Protein AF-A0A7V8JHD6-F1 (afdb_monomer_lite)

Structure (mmCIF, N/CA/C/O backbone):
data_AF-A0A7V8JHD6-F1
#
_entry.id   AF-A0A7V8JHD6-F1
#
loop_
_atom_site.group_PDB
_atom_site.id
_atom_site.type_symbol
_atom_site.label_atom_id
_atom_site.la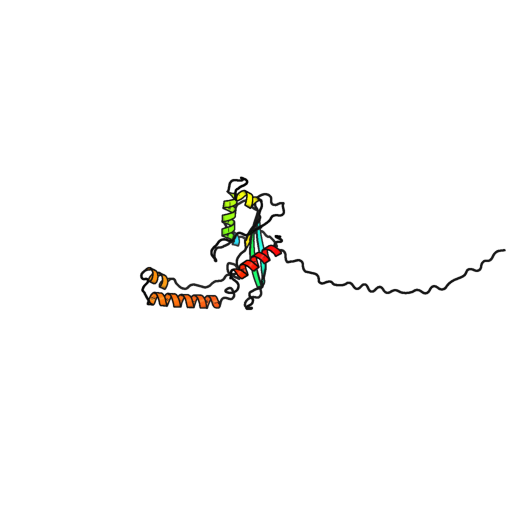bel_alt_id
_atom_site.label_comp_id
_atom_site.label_asym_id
_atom_site.label_entity_id
_atom_site.label_seq_id
_atom_site.pdbx_PDB_ins_code
_atom_site.Cartn_x
_atom_site.Cartn_y
_atom_site.Cartn_z
_atom_site.occupancy
_atom_site.B_iso_or_equiv
_atom_site.auth_seq_id
_atom_site.auth_comp_id
_atom_site.auth_asym_id
_atom_site.auth_atom_id
_atom_site.pdbx_PDB_model_num
ATOM 1 N N . MET A 1 1 ? -22.762 -73.250 76.254 1.00 47.31 1 MET A N 1
ATOM 2 C CA . MET A 1 1 ? -21.337 -72.949 75.990 1.00 47.31 1 MET A CA 1
ATOM 3 C C . MET A 1 1 ? -21.137 -72.867 74.485 1.00 47.31 1 MET A C 1
ATOM 5 O O . MET A 1 1 ? -21.184 -73.885 73.812 1.00 47.31 1 MET A O 1
ATOM 9 N N . ALA A 1 2 ? -21.029 -71.648 73.959 1.00 47.97 2 ALA A N 1
ATOM 10 C CA . ALA A 1 2 ? -20.829 -71.359 72.542 1.00 47.97 2 ALA A CA 1
ATOM 11 C C . ALA A 1 2 ? -19.333 -71.341 72.207 1.00 47.97 2 ALA A C 1
ATOM 13 O O . ALA A 1 2 ? -18.569 -70.798 72.998 1.00 47.97 2 ALA A O 1
ATOM 14 N N . LYS A 1 3 ? -18.928 -71.867 71.042 1.00 48.56 3 LYS A N 1
ATOM 15 C CA . LYS A 1 3 ? -17.693 -71.476 70.333 1.00 48.56 3 LYS A CA 1
ATOM 16 C C . LYS A 1 3 ? -17.865 -71.721 68.826 1.00 48.56 3 LYS A C 1
ATOM 18 O O . LYS A 1 3 ? -17.660 -72.825 68.334 1.00 48.56 3 LYS A O 1
ATOM 23 N N . GLN A 1 4 ? -18.264 -70.662 68.117 1.00 47.62 4 GLN A N 1
ATOM 24 C CA . GLN A 1 4 ? -18.168 -70.525 66.660 1.00 47.62 4 GLN A CA 1
ATOM 25 C C . GLN A 1 4 ? -16.694 -70.602 66.227 1.00 47.62 4 GLN A C 1
ATOM 27 O O . GLN A 1 4 ? -15.847 -69.928 66.814 1.00 47.62 4 GLN A O 1
ATOM 32 N N . ARG A 1 5 ? -16.384 -71.374 65.177 1.00 58.19 5 ARG A N 1
ATOM 33 C CA . ARG A 1 5 ? -15.135 -71.230 64.412 1.00 58.19 5 ARG A CA 1
ATOM 3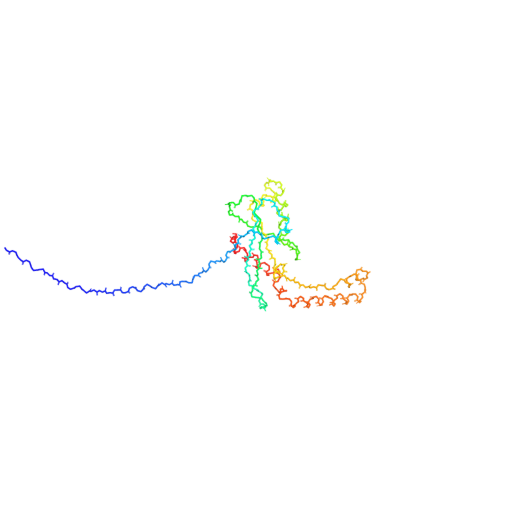4 C C . ARG A 1 5 ? -15.435 -70.472 63.126 1.00 58.19 5 ARG A C 1
ATOM 36 O O . ARG A 1 5 ? -16.262 -70.892 62.327 1.00 58.19 5 ARG A O 1
ATOM 43 N N . VAL A 1 6 ? -14.759 -69.338 62.992 1.00 58.25 6 VAL A N 1
ATOM 44 C CA . VAL A 1 6 ? -14.851 -68.385 61.888 1.00 58.25 6 VAL A CA 1
ATOM 45 C C . VAL A 1 6 ? -13.978 -68.850 60.721 1.00 58.25 6 VAL A C 1
ATOM 47 O O . VAL A 1 6 ? -12.821 -69.230 60.901 1.00 58.25 6 VAL A O 1
ATOM 50 N N . SER A 1 7 ? -14.567 -68.802 59.532 1.00 48.44 7 SER A N 1
ATOM 51 C CA . SER A 1 7 ? -13.980 -68.989 58.205 1.00 48.44 7 SER A CA 1
ATOM 52 C C . SER A 1 7 ? -13.021 -67.858 57.815 1.00 48.44 7 SER A C 1
ATOM 54 O O . SER A 1 7 ? -13.306 -66.691 58.079 1.00 48.44 7 SER A O 1
ATOM 56 N N . ARG A 1 8 ? -11.947 -68.174 57.081 1.00 52.16 8 ARG A N 1
ATOM 57 C CA . ARG A 1 8 ? -11.186 -67.198 56.282 1.00 52.16 8 ARG A CA 1
ATOM 58 C C . ARG A 1 8 ? -11.144 -67.652 54.819 1.00 52.16 8 ARG A C 1
ATOM 60 O O . ARG A 1 8 ? -10.531 -68.685 54.556 1.00 52.16 8 ARG A O 1
ATOM 67 N N . PRO A 1 9 ? -11.758 -66.921 53.876 1.00 58.41 9 PRO A N 1
ATOM 68 C CA . PRO A 1 9 ? -11.495 -67.100 52.456 1.00 58.41 9 PRO A CA 1
ATOM 69 C C . PRO A 1 9 ? -10.242 -66.318 52.029 1.00 58.41 9 PRO A C 1
ATOM 71 O O . PRO A 1 9 ? -10.014 -65.185 52.453 1.00 58.41 9 PRO A O 1
ATOM 74 N N . PHE A 1 10 ? -9.428 -66.962 51.194 1.00 48.62 10 PHE A N 1
ATOM 75 C CA . PHE A 1 10 ? -8.311 -66.373 50.459 1.00 48.62 10 PHE A CA 1
ATOM 76 C C . PHE A 1 10 ? -8.853 -65.452 49.351 1.00 48.62 10 PHE A C 1
ATOM 78 O O . PHE A 1 10 ? -9.563 -65.924 48.466 1.00 48.62 10 PHE A O 1
ATOM 85 N N . SER A 1 11 ? -8.493 -64.165 49.379 1.00 53.28 11 SER A N 1
ATOM 86 C CA . SER A 1 11 ? -8.669 -63.238 48.249 1.00 53.28 11 SER A CA 1
ATOM 87 C C . SER A 1 11 ? -7.366 -63.135 47.451 1.00 53.28 11 SER A C 1
ATOM 89 O O . SER A 1 11 ? -6.342 -62.790 48.045 1.00 53.28 11 SER A O 1
ATOM 91 N N . PRO A 1 12 ? -7.370 -63.367 46.127 1.00 54.19 12 PRO A N 1
ATOM 92 C CA . PRO A 1 12 ? -6.259 -62.990 45.267 1.00 54.19 12 PRO A CA 1
ATOM 93 C C . PRO A 1 12 ? -6.363 -61.506 44.883 1.00 54.19 12 PRO A C 1
ATOM 95 O O . PRO A 1 12 ? -7.399 -61.028 44.423 1.00 54.19 12 PRO A O 1
ATOM 98 N N . LEU A 1 13 ? -5.266 -60.777 45.087 1.00 55.12 13 LEU A N 1
ATOM 99 C CA . LEU A 1 13 ? -5.077 -59.402 44.634 1.00 55.12 13 LEU A CA 1
ATOM 100 C C . LEU A 1 13 ? -4.799 -59.421 43.119 1.00 55.12 13 LEU A C 1
ATOM 102 O O . LEU A 1 13 ? -3.783 -59.963 42.690 1.00 55.12 13 LEU A O 1
ATOM 106 N N . ILE A 1 14 ? -5.688 -58.839 42.311 1.00 55.41 14 ILE A N 1
ATOM 107 C CA . ILE A 1 14 ? -5.451 -58.576 40.884 1.00 55.41 14 ILE A CA 1
ATOM 108 C C . ILE A 1 14 ? -4.917 -57.146 40.763 1.00 55.41 14 ILE A C 1
ATOM 110 O O . ILE A 1 14 ? -5.615 -56.185 41.081 1.00 55.41 14 ILE A O 1
ATOM 114 N N . LEU A 1 15 ? -3.666 -57.015 40.320 1.00 47.81 15 LEU A N 1
ATOM 115 C CA . LEU A 1 15 ? -3.011 -55.742 40.030 1.00 47.81 15 LEU A CA 1
ATOM 116 C C . LEU A 1 15 ? -3.390 -55.317 38.598 1.00 47.81 15 LEU A C 1
ATOM 118 O O . LEU A 1 15 ? -2.903 -55.900 37.632 1.00 47.81 15 LEU A O 1
ATOM 122 N N . VAL A 1 16 ? -4.273 -54.327 38.444 1.00 54.03 16 VAL A N 1
ATOM 123 C CA . VAL A 1 16 ? -4.576 -53.709 37.141 1.00 54.03 16 VAL A CA 1
ATOM 124 C C . VAL A 1 16 ? -3.664 -52.496 36.968 1.00 54.03 16 VAL A C 1
ATOM 126 O O . VAL A 1 16 ? -3.861 -51.466 37.607 1.00 54.03 16 VAL A O 1
ATOM 129 N N . ALA A 1 17 ? -2.643 -52.624 36.121 1.00 49.16 17 ALA A N 1
ATOM 130 C CA . ALA A 1 17 ? -1.807 -51.507 35.696 1.00 49.16 17 ALA A CA 1
ATOM 131 C C . ALA A 1 17 ? -2.551 -50.698 34.619 1.00 49.16 17 ALA A C 1
ATOM 133 O O . ALA A 1 17 ? -2.650 -51.122 33.468 1.00 49.16 17 ALA A O 1
ATOM 134 N N . ALA A 1 18 ? -3.097 -49.542 34.996 1.00 52.88 18 ALA A N 1
ATOM 135 C CA . ALA A 1 18 ? -3.670 -48.584 34.057 1.00 52.88 18 ALA A CA 1
ATOM 136 C C . ALA A 1 18 ? -2.540 -47.782 33.385 1.00 52.88 18 ALA A C 1
ATOM 138 O O . ALA A 1 18 ? -1.963 -46.877 33.987 1.00 52.88 18 ALA A O 1
ATOM 139 N N . LEU A 1 19 ? -2.206 -48.128 32.139 1.00 53.66 19 LEU A N 1
ATOM 140 C CA . LEU A 1 19 ? -1.387 -47.289 31.265 1.00 53.66 19 LEU A CA 1
ATOM 141 C C . LEU A 1 19 ? -2.256 -46.150 30.719 1.00 53.66 19 LEU A C 1
ATOM 143 O O . LEU A 1 19 ? -3.003 -46.326 29.760 1.00 53.66 19 LEU A O 1
ATOM 147 N N . SER A 1 20 ? -2.155 -44.975 31.334 1.00 51.38 20 SER A N 1
ATOM 148 C CA . SER A 1 20 ? -2.721 -43.739 30.795 1.00 51.38 20 SER A CA 1
ATOM 149 C C . SER A 1 20 ? -1.880 -43.273 29.607 1.00 51.38 20 SER A C 1
ATOM 151 O O . SER A 1 20 ? -0.855 -42.612 29.774 1.00 51.38 20 SER A O 1
ATOM 153 N N . SER A 1 21 ? -2.296 -43.625 28.393 1.00 55.44 21 SER A N 1
ATOM 154 C CA . SER A 1 21 ? -1.777 -43.027 27.164 1.00 55.44 21 SER A CA 1
ATOM 155 C C . SER A 1 21 ? -2.253 -41.575 27.086 1.00 55.44 21 SER A C 1
ATOM 157 O O . SER A 1 21 ? -3.382 -41.303 26.682 1.00 55.44 21 SER A O 1
ATOM 159 N N . ILE A 1 22 ? -1.410 -40.627 27.498 1.00 60.81 22 ILE A N 1
ATOM 160 C CA . ILE A 1 22 ? -1.625 -39.207 27.209 1.00 60.81 22 ILE A CA 1
ATOM 161 C C . ILE A 1 22 ? -1.411 -39.045 25.704 1.00 60.81 22 ILE A C 1
ATOM 163 O O . ILE A 1 22 ? -0.281 -38.998 25.227 1.00 60.81 22 ILE A O 1
ATOM 167 N N . GLY A 1 23 ? -2.507 -39.036 24.948 1.00 51.59 23 GLY A N 1
ATOM 168 C CA . GLY A 1 23 ? -2.485 -38.688 23.537 1.00 51.59 23 GLY A CA 1
ATOM 169 C C . GLY A 1 23 ? -2.086 -37.226 23.390 1.00 51.59 23 GLY A C 1
ATOM 170 O O . GLY A 1 23 ? -2.890 -36.331 23.640 1.00 51.59 23 GLY A O 1
ATOM 171 N N . THR A 1 24 ? -0.848 -36.976 22.976 1.00 56.44 24 THR A N 1
ATOM 172 C CA . THR A 1 24 ? -0.433 -35.713 22.367 1.00 56.44 24 THR A CA 1
ATOM 173 C C . THR A 1 24 ? -1.140 -35.594 21.020 1.00 56.44 24 THR A C 1
ATOM 175 O O . THR A 1 24 ? -0.613 -35.969 19.975 1.00 56.44 24 THR A O 1
ATOM 178 N N . GLY A 1 25 ? -2.384 -35.113 21.046 1.00 56.84 25 GLY A N 1
ATOM 179 C CA . GLY A 1 25 ? -3.030 -34.615 19.839 1.00 56.84 25 GLY A CA 1
ATOM 180 C C . GLY A 1 25 ? -2.181 -33.487 19.238 1.00 56.84 25 GLY A C 1
ATOM 181 O O . GLY A 1 25 ? -1.492 -32.786 19.988 1.00 56.84 25 GLY A O 1
ATOM 182 N N . PRO A 1 26 ? -2.191 -33.302 17.909 1.00 50.84 26 PRO A N 1
ATOM 183 C CA . PRO A 1 26 ? -1.535 -32.158 17.301 1.00 50.84 26 PRO A CA 1
ATOM 184 C C . PRO A 1 26 ? -2.108 -30.890 17.935 1.00 50.84 26 PRO A C 1
ATOM 186 O O . PRO A 1 26 ? -3.307 -30.619 17.852 1.00 50.84 26 PRO A O 1
ATOM 189 N N . VAL A 1 27 ? -1.246 -30.138 18.618 1.00 54.00 27 VAL A N 1
ATOM 190 C CA . VAL A 1 27 ? -1.564 -28.786 19.060 1.00 54.00 27 VAL A CA 1
ATOM 191 C C . VAL A 1 27 ? -1.706 -27.978 17.779 1.00 54.00 27 VAL A C 1
ATOM 193 O O . VAL A 1 27 ? -0.712 -27.606 17.160 1.00 54.00 27 VAL A O 1
ATOM 196 N N . PHE A 1 28 ? -2.944 -27.766 17.339 1.00 50.06 28 PHE A N 1
ATOM 197 C CA . PHE A 1 28 ? -3.230 -26.739 16.354 1.00 50.06 28 PHE A CA 1
ATOM 198 C C . PHE A 1 28 ? -2.795 -25.422 16.988 1.00 50.06 28 PHE A C 1
ATOM 200 O O . PHE A 1 28 ? -3.438 -24.931 17.917 1.00 50.06 28 PHE A O 1
ATOM 207 N N . ALA A 1 29 ? -1.648 -24.901 16.547 1.00 54.53 29 ALA A N 1
ATOM 208 C CA . ALA A 1 29 ? -1.246 -23.551 16.887 1.00 54.53 29 ALA A CA 1
ATOM 209 C C . ALA A 1 29 ? -2.412 -22.633 16.511 1.00 54.53 29 ALA A C 1
ATOM 211 O O . ALA A 1 29 ? -2.940 -22.727 15.400 1.00 54.53 29 ALA A O 1
ATOM 212 N N . ALA A 1 30 ? -2.859 -21.804 17.457 1.00 56.16 30 ALA A N 1
ATOM 213 C CA . ALA A 1 30 ? -3.852 -20.787 17.154 1.00 56.16 30 ALA A CA 1
ATOM 214 C C . ALA A 1 30 ? -3.362 -19.977 15.939 1.00 56.16 30 ALA A C 1
ATOM 216 O O . ALA A 1 30 ? -2.152 -19.739 15.838 1.00 56.16 30 ALA A O 1
ATOM 217 N N . PRO A 1 31 ? -4.255 -19.582 15.011 1.00 56.78 31 PRO A N 1
ATOM 218 C CA . PRO A 1 31 ? -3.858 -18.726 13.903 1.00 56.78 31 PRO A CA 1
ATOM 219 C C . PRO A 1 31 ? -3.139 -17.508 14.479 1.00 56.78 31 PRO A C 1
ATOM 221 O O . PRO A 1 31 ? -3.606 -16.920 15.458 1.00 56.78 31 PRO A O 1
ATOM 224 N N . ALA A 1 32 ? -1.971 -17.188 13.920 1.00 67.69 32 ALA A N 1
ATOM 225 C CA . ALA A 1 32 ? -1.186 -16.051 14.370 1.00 67.69 32 ALA A CA 1
ATOM 226 C C . ALA A 1 32 ? -2.077 -14.804 14.323 1.00 67.69 32 ALA A C 1
ATOM 228 O O . ALA A 1 32 ? -2.569 -14.439 13.261 1.00 67.69 32 ALA A O 1
ATOM 229 N N . SER A 1 33 ? -2.341 -14.198 15.477 1.00 81.94 33 SER A N 1
ATOM 230 C CA . SER A 1 33 ? -3.115 -12.965 15.563 1.00 81.94 33 SER A CA 1
ATOM 231 C C . SER A 1 33 ? -2.196 -11.770 15.360 1.00 81.94 33 SER A C 1
ATOM 233 O O . SER A 1 33 ? -1.084 -11.766 15.895 1.00 81.94 33 SER A O 1
ATOM 235 N N . VAL A 1 34 ? -2.652 -10.726 14.668 1.00 89.06 34 VAL A N 1
ATOM 236 C CA . VAL A 1 34 ? -1.868 -9.485 14.612 1.00 89.06 34 VAL A CA 1
ATOM 237 C C . VAL A 1 34 ? -1.839 -8.775 15.961 1.00 89.06 34 VAL A C 1
ATOM 239 O O . VAL A 1 34 ? -2.856 -8.636 16.644 1.00 89.06 34 VAL A O 1
ATOM 242 N N . THR A 1 35 ? -0.662 -8.271 16.323 1.00 92.12 35 THR A N 1
ATOM 243 C CA . THR A 1 35 ? -0.485 -7.440 17.514 1.00 92.12 35 THR A CA 1
ATOM 244 C C . THR A 1 35 ? -0.588 -5.973 17.124 1.00 92.12 35 THR A C 1
ATOM 246 O O . THR A 1 35 ? 0.306 -5.424 16.482 1.00 92.12 35 THR A O 1
ATOM 249 N N . TRP A 1 36 ? -1.678 -5.329 17.538 1.00 91.75 36 TRP A N 1
ATOM 250 C CA . TRP A 1 36 ? -1.874 -3.894 17.363 1.00 91.75 36 TRP A CA 1
ATOM 251 C C . TRP A 1 36 ? -1.033 -3.105 18.367 1.00 91.75 36 TRP A C 1
ATOM 253 O O . TRP A 1 36 ? -1.158 -3.282 19.579 1.00 91.75 36 TRP A O 1
ATOM 263 N N . ARG A 1 37 ? -0.212 -2.189 17.865 1.00 92.19 37 ARG A N 1
ATOM 264 C CA . ARG A 1 37 ? 0.663 -1.304 18.643 1.00 92.19 37 ARG A CA 1
ATOM 265 C C . ARG A 1 37 ? 0.443 0.155 18.238 1.00 92.19 37 ARG A C 1
ATOM 267 O O . ARG A 1 37 ? -0.141 0.400 17.183 1.00 92.19 37 ARG A O 1
ATOM 274 N N . PRO A 1 38 ? 0.839 1.139 19.063 1.00 90.50 38 PRO A N 1
ATOM 275 C CA . PRO A 1 38 ? 0.973 2.511 18.578 1.00 90.50 38 PRO A CA 1
ATOM 276 C C . PRO A 1 38 ? 1.817 2.532 17.297 1.00 90.50 38 PRO A C 1
ATOM 278 O O . PRO A 1 38 ? 2.759 1.747 17.170 1.00 90.50 38 PRO A O 1
ATOM 281 N N . CYS A 1 39 ? 1.444 3.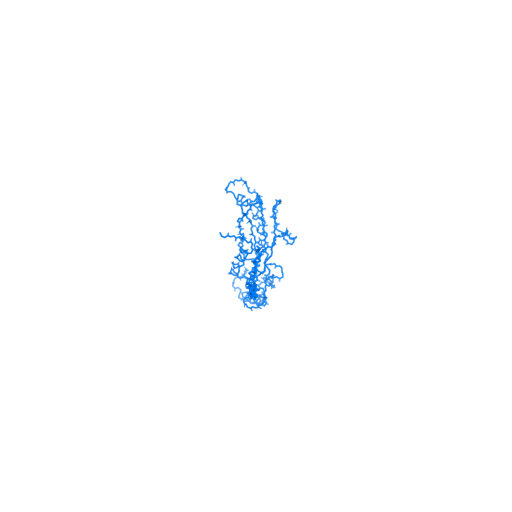376 16.340 1.00 87.31 39 CYS A N 1
ATOM 282 C CA . CYS A 1 39 ? 2.245 3.570 15.136 1.00 87.31 39 CYS A CA 1
ATOM 283 C C . CYS A 1 39 ? 3.539 4.318 15.476 1.00 87.31 39 CYS A C 1
ATOM 285 O O . CYS A 1 39 ? 3.524 5.226 16.307 1.00 87.31 39 CYS A O 1
ATOM 287 N N . ASP A 1 40 ? 4.640 3.940 14.828 1.00 81.31 40 ASP A N 1
ATOM 288 C CA . ASP A 1 40 ? 5.922 4.632 14.975 1.00 81.31 40 ASP A CA 1
ATOM 289 C C . ASP A 1 40 ? 5.912 5.959 14.190 1.00 81.31 40 ASP A C 1
ATOM 291 O O . ASP A 1 40 ? 5.118 6.144 13.264 1.00 81.31 40 ASP A O 1
ATOM 295 N N . GLU A 1 41 ? 6.829 6.876 14.513 1.00 67.75 41 GLU A N 1
ATOM 296 C CA . GLU A 1 41 ? 6.922 8.195 13.858 1.00 67.75 41 GLU A CA 1
ATOM 297 C C . GLU A 1 41 ? 7.172 8.116 12.342 1.00 67.75 41 GLU A C 1
ATOM 299 O O . GLU A 1 41 ? 6.830 9.039 11.613 1.00 67.75 41 GLU A O 1
ATOM 304 N N . SER A 1 42 ? 7.684 6.995 11.824 1.00 62.59 42 SER A N 1
ATOM 305 C CA . SER A 1 42 ? 7.861 6.759 10.379 1.00 62.59 42 SER A CA 1
ATOM 306 C C . SER A 1 42 ? 6.547 6.696 9.586 1.00 62.59 42 SER A C 1
ATOM 308 O O . SER A 1 42 ? 6.553 6.629 8.355 1.00 62.59 42 SER A O 1
ATOM 310 N N . ILE A 1 43 ? 5.417 6.695 10.290 1.00 61.41 43 ILE A N 1
ATOM 311 C CA . ILE A 1 43 ? 4.060 6.717 9.747 1.00 61.41 43 ILE A CA 1
ATOM 312 C C . ILE A 1 43 ? 3.399 8.104 9.941 1.00 61.41 43 ILE A C 1
ATOM 314 O O . ILE A 1 43 ? 2.310 8.355 9.424 1.00 61.41 43 ILE A O 1
ATOM 318 N N . ALA A 1 44 ? 4.080 9.038 10.616 1.00 51.22 44 ALA A N 1
ATOM 319 C CA . ALA A 1 44 ? 3.576 10.368 10.971 1.00 51.22 44 ALA A CA 1
ATOM 320 C C . ALA A 1 44 ? 3.398 11.339 9.786 1.00 51.22 44 ALA A C 1
ATOM 322 O O . ALA A 1 44 ? 2.805 12.398 9.970 1.00 51.22 44 ALA A O 1
ATOM 323 N N . ASP A 1 45 ? 3.842 10.980 8.576 1.00 55.66 45 ASP A N 1
ATOM 324 C CA . ASP A 1 45 ? 3.599 11.773 7.358 1.00 55.66 45 ASP A CA 1
ATOM 325 C C . ASP A 1 45 ? 2.138 11.703 6.875 1.00 55.66 45 ASP A C 1
ATOM 327 O O . ASP A 1 45 ? 1.711 12.484 6.021 1.00 55.66 45 ASP A O 1
ATOM 331 N N . ALA A 1 46 ? 1.339 10.775 7.410 1.00 60.31 46 ALA A N 1
ATOM 332 C CA . ALA A 1 46 ? -0.094 10.765 7.169 1.00 60.31 46 ALA A CA 1
ATOM 333 C C . ALA A 1 46 ? -0.750 11.944 7.908 1.00 60.31 46 ALA A C 1
ATOM 335 O O . ALA A 1 46 ? -0.498 12.168 9.089 1.00 60.31 46 ALA A O 1
ATOM 336 N N . ALA A 1 47 ? -1.633 12.689 7.237 1.00 63.69 47 ALA A N 1
ATOM 337 C CA . ALA A 1 47 ? -2.493 13.674 7.891 1.00 63.69 47 ALA A CA 1
ATOM 338 C C . ALA A 1 47 ? -3.489 12.939 8.804 1.00 63.69 47 ALA A C 1
ATOM 340 O O . ALA A 1 47 ? -4.602 12.604 8.395 1.00 63.69 47 ALA A O 1
ATOM 341 N N . LEU A 1 48 ? -3.041 12.596 10.010 1.00 72.75 48 LEU A N 1
ATOM 342 C CA . LEU A 1 48 ? -3.799 11.794 10.953 1.00 72.75 48 LEU A CA 1
ATOM 343 C C . LEU A 1 48 ? -4.803 12.681 11.702 1.00 72.75 48 LEU A C 1
ATOM 345 O O . LEU A 1 48 ? -4.436 13.752 12.192 1.00 72.75 48 LEU A O 1
ATOM 349 N N . PRO A 1 49 ? -6.066 12.249 11.822 1.00 70.56 49 PRO A N 1
ATOM 350 C CA . PRO A 1 49 ? -7.057 13.001 12.569 1.00 70.56 49 PRO A CA 1
ATOM 351 C C . PRO A 1 49 ? -6.732 12.945 14.069 1.00 70.56 49 PRO A C 1
ATOM 353 O O . PRO A 1 49 ? -6.549 11.861 14.630 1.00 70.56 49 PRO A O 1
ATOM 356 N N . ALA A 1 50 ? -6.686 14.110 14.720 1.00 66.31 50 ALA A N 1
ATOM 357 C CA . ALA A 1 50 ? -6.457 14.218 16.161 1.00 66.31 50 ALA A CA 1
ATOM 358 C C . ALA A 1 50 ? -7.513 13.432 16.965 1.00 66.31 50 ALA A C 1
ATOM 360 O O . ALA A 1 50 ? -8.651 13.284 16.517 1.00 66.31 50 ALA A O 1
ATOM 361 N N . ASP A 1 51 ? -7.128 12.937 18.144 1.00 70.69 51 ASP A N 1
ATOM 362 C CA . ASP A 1 51 ? -8.018 12.295 19.126 1.00 70.69 51 ASP A CA 1
ATOM 363 C C . ASP A 1 51 ? -8.679 10.964 18.694 1.00 70.69 51 ASP A C 1
ATOM 365 O O . ASP A 1 51 ? -9.740 10.599 19.202 1.00 70.69 51 ASP A O 1
ATOM 369 N N . ASN A 1 52 ? -8.051 10.197 17.791 1.00 80.00 52 ASN A N 1
ATOM 370 C CA . ASN A 1 52 ? -8.516 8.859 17.382 1.00 80.00 52 ASN A CA 1
ATOM 371 C C . ASN A 1 52 ? -7.551 7.744 17.820 1.00 80.00 52 ASN A C 1
ATOM 373 O O . ASN A 1 52 ? -6.347 7.968 17.951 1.00 80.00 52 ASN A O 1
ATOM 377 N N . ASP A 1 53 ? -8.063 6.519 18.009 1.00 87.50 53 ASP A N 1
ATOM 378 C CA . ASP A 1 53 ? -7.219 5.345 18.285 1.00 87.50 53 ASP A CA 1
ATOM 379 C C . ASP A 1 53 ? -6.594 4.854 16.978 1.00 87.50 53 ASP A C 1
ATOM 381 O O . ASP A 1 53 ? -7.218 4.147 16.179 1.00 87.50 53 ASP A O 1
ATOM 385 N N . ILE A 1 54 ? -5.348 5.272 16.761 1.00 89.81 54 ILE A N 1
ATOM 386 C CA . ILE A 1 54 ? -4.551 4.915 15.592 1.00 89.81 54 ILE A CA 1
ATOM 387 C C . ILE A 1 54 ? -3.554 3.842 16.004 1.00 89.81 54 ILE A C 1
ATOM 389 O O . ILE A 1 54 ? -2.729 4.034 16.902 1.00 89.81 54 ILE A O 1
ATOM 393 N N . ARG A 1 55 ? -3.642 2.685 15.350 1.00 92.19 55 ARG A N 1
ATOM 394 C CA . ARG A 1 55 ? -2.802 1.524 15.642 1.00 92.19 55 ARG A CA 1
ATOM 395 C C . ARG A 1 55 ? -2.205 0.964 14.375 1.00 92.19 55 ARG A C 1
ATOM 397 O O . ARG A 1 55 ? -2.846 0.944 13.332 1.00 92.19 55 ARG A O 1
ATOM 404 N N . CYS A 1 56 ? -1.002 0.442 14.507 1.00 92.50 56 CYS A N 1
ATOM 405 C CA . CYS A 1 56 ? -0.306 -0.255 13.451 1.00 92.50 56 CYS A CA 1
ATOM 406 C C . CYS A 1 56 ? -0.072 -1.703 13.860 1.00 92.50 56 CYS A C 1
ATOM 408 O O . CYS A 1 56 ? -0.008 -2.033 15.046 1.00 92.50 56 CYS A O 1
ATOM 410 N N . ALA A 1 57 ? 0.029 -2.574 12.874 1.00 92.62 57 ALA A N 1
ATOM 411 C CA . ALA A 1 57 ? 0.354 -3.974 13.053 1.00 92.62 57 ALA A CA 1
ATOM 412 C C . ALA A 1 57 ? 1.186 -4.452 11.869 1.00 92.62 57 ALA A C 1
ATOM 414 O O . ALA A 1 57 ? 1.163 -3.837 10.805 1.00 92.62 57 ALA A O 1
ATOM 415 N N . SER A 1 58 ? 1.878 -5.567 12.058 1.00 92.06 58 SER A N 1
ATOM 416 C CA . SER A 1 58 ? 2.638 -6.222 11.000 1.00 92.06 58 SER A CA 1
ATOM 417 C C . SER A 1 58 ? 2.346 -7.719 11.036 1.00 92.06 58 SER A C 1
ATOM 419 O O . SER A 1 58 ? 2.099 -8.279 12.111 1.00 92.06 58 SER A O 1
ATOM 421 N N . PHE A 1 59 ? 2.354 -8.368 9.877 1.00 91.81 59 PHE A N 1
ATOM 422 C CA . PHE A 1 59 ? 2.206 -9.816 9.751 1.00 91.81 59 PHE A CA 1
ATOM 423 C C . PHE A 1 59 ? 3.115 -10.361 8.657 1.00 91.81 59 PHE A C 1
ATOM 425 O O . PHE A 1 59 ? 3.389 -9.694 7.663 1.00 91.81 59 PHE A O 1
ATOM 432 N N . GLU A 1 60 ? 3.582 -11.589 8.852 1.00 91.12 60 GLU A N 1
ATOM 433 C CA . GLU A 1 60 ? 4.433 -12.266 7.882 1.00 91.12 60 GLU A CA 1
ATOM 434 C C . GLU A 1 60 ? 3.596 -12.931 6.797 1.00 91.12 60 GLU A C 1
ATOM 436 O O . GLU A 1 60 ? 2.571 -13.573 7.060 1.00 91.12 60 GLU A O 1
ATOM 441 N N . ARG A 1 61 ? 4.087 -12.842 5.567 1.00 90.06 61 ARG A N 1
ATOM 442 C CA . ARG A 1 61 ? 3.578 -13.604 4.438 1.00 90.06 61 ARG A CA 1
ATOM 443 C C . ARG A 1 61 ? 4.688 -14.418 3.804 1.00 90.06 61 ARG A C 1
ATOM 445 O O . ARG A 1 61 ? 5.825 -13.952 3.760 1.00 90.06 61 ARG A O 1
ATOM 452 N N . PRO A 1 62 ? 4.379 -15.617 3.280 1.00 87.25 62 PRO A N 1
ATOM 453 C CA . PRO A 1 62 ? 5.322 -16.322 2.432 1.00 87.25 62 PRO A CA 1
ATOM 454 C C . PRO A 1 62 ? 5.793 -15.403 1.304 1.00 87.25 62 PRO A C 1
ATOM 456 O O . PRO A 1 62 ? 5.013 -14.601 0.763 1.00 87.25 62 PRO A O 1
ATOM 459 N N . GLY A 1 63 ? 7.076 -15.512 0.974 1.00 77.31 63 GLY A N 1
ATOM 460 C CA . GLY A 1 63 ? 7.607 -14.889 -0.228 1.00 77.31 63 GLY A CA 1
ATOM 461 C C . GLY A 1 63 ? 6.999 -15.505 -1.489 1.00 77.31 63 GLY A C 1
ATOM 462 O O . GLY A 1 63 ? 6.007 -16.234 -1.452 1.00 77.31 63 GLY A O 1
ATOM 463 N N . THR A 1 64 ? 7.568 -15.163 -2.630 1.00 70.12 64 THR A N 1
ATOM 464 C CA . THR A 1 64 ? 7.092 -15.606 -3.938 1.00 70.12 64 THR A CA 1
ATOM 465 C C . THR A 1 64 ? 7.482 -17.045 -4.244 1.00 70.12 64 THR A C 1
ATOM 467 O O . THR A 1 64 ? 8.501 -17.550 -3.773 1.00 70.12 64 THR A O 1
ATOM 470 N N . GLU A 1 65 ? 6.675 -17.710 -5.073 1.00 60.22 65 GLU A N 1
ATOM 471 C CA . GLU A 1 65 ? 6.885 -19.110 -5.478 1.00 60.22 65 GLU A CA 1
ATOM 472 C C . GLU A 1 65 ? 8.206 -19.340 -6.235 1.00 60.22 65 GLU A C 1
ATOM 474 O O . GLU A 1 65 ? 8.699 -20.463 -6.296 1.00 60.22 65 GLU A O 1
ATOM 479 N N . ASP A 1 66 ? 8.813 -18.282 -6.773 1.00 63.09 66 ASP A N 1
ATOM 480 C CA . ASP A 1 66 ? 10.097 -18.324 -7.478 1.00 63.09 66 ASP A CA 1
ATOM 481 C C . ASP A 1 66 ? 11.323 -18.479 -6.552 1.00 63.09 66 ASP A C 1
ATOM 483 O O . ASP A 1 66 ? 12.452 -18.549 -7.040 1.00 63.09 66 ASP A O 1
ATOM 487 N N . GLY A 1 67 ? 11.123 -18.530 -5.229 1.00 55.56 67 GLY A N 1
ATOM 488 C CA . GLY A 1 67 ? 12.167 -18.833 -4.250 1.00 55.56 67 GLY A CA 1
ATOM 489 C C . GLY A 1 67 ? 13.163 -17.702 -3.981 1.00 55.56 67 GLY A C 1
ATOM 490 O O . GLY A 1 67 ? 14.128 -17.918 -3.248 1.00 55.56 67 GLY A O 1
ATOM 491 N N . HIS A 1 68 ? 12.944 -16.496 -4.517 1.00 62.19 68 HIS A N 1
ATOM 492 C CA . HIS A 1 68 ? 13.848 -15.357 -4.292 1.00 62.19 68 HIS A CA 1
ATOM 493 C C . HIS A 1 68 ? 13.731 -14.771 -2.879 1.00 62.19 68 HIS A C 1
ATOM 495 O O . HIS A 1 68 ? 14.636 -14.074 -2.414 1.00 62.19 68 HIS A O 1
ATOM 501 N N . ARG A 1 69 ? 12.636 -15.071 -2.170 1.00 68.06 69 ARG A N 1
ATOM 502 C CA . ARG A 1 69 ? 12.374 -14.602 -0.809 1.00 68.06 69 ARG A CA 1
ATOM 503 C C . ARG A 1 69 ? 11.624 -15.660 -0.004 1.00 68.06 69 ARG A C 1
ATOM 505 O O . ARG A 1 69 ? 10.659 -16.237 -0.490 1.00 68.06 69 ARG A O 1
ATOM 512 N N . SER A 1 70 ? 12.035 -15.885 1.244 1.00 75.12 70 SER A N 1
ATOM 513 C CA . SER A 1 70 ? 11.365 -16.834 2.146 1.00 75.12 70 SER A CA 1
ATOM 514 C C . SER A 1 70 ? 10.092 -16.257 2.773 1.00 75.12 70 SER A C 1
ATOM 516 O O . SER A 1 70 ? 9.081 -16.950 2.863 1.00 75.12 70 SER A O 1
ATOM 518 N N . SER A 1 71 ? 10.118 -14.987 3.184 1.00 85.94 71 SER A N 1
ATOM 519 C CA . SER A 1 71 ? 8.965 -14.270 3.734 1.00 85.94 71 SER A CA 1
ATOM 520 C C . SER A 1 71 ? 9.077 -12.767 3.505 1.00 85.94 71 SER A C 1
ATOM 522 O O . SER A 1 71 ? 10.162 -12.254 3.239 1.00 85.94 71 SER A O 1
ATOM 524 N N . THR A 1 72 ? 7.947 -12.073 3.573 1.00 86.75 72 THR A N 1
ATOM 525 C CA . THR A 1 72 ? 7.851 -10.613 3.516 1.00 86.75 72 THR A CA 1
ATOM 526 C C . THR A 1 72 ? 6.944 -10.139 4.643 1.00 86.75 72 THR A C 1
ATOM 528 O O . THR A 1 72 ? 5.901 -10.748 4.907 1.00 86.75 72 THR A O 1
ATOM 531 N N . THR A 1 73 ? 7.342 -9.061 5.307 1.00 90.19 73 THR A N 1
ATOM 532 C CA . THR A 1 73 ? 6.528 -8.432 6.346 1.00 90.19 73 THR A CA 1
ATOM 533 C C . THR A 1 73 ? 5.568 -7.449 5.691 1.00 90.19 73 THR A C 1
ATOM 535 O O . THR A 1 73 ? 5.978 -6.591 4.910 1.00 90.19 73 THR A O 1
ATOM 538 N N . ILE A 1 74 ? 4.285 -7.551 6.024 1.00 91.31 74 ILE A N 1
ATOM 539 C CA . ILE A 1 74 ? 3.254 -6.624 5.566 1.00 91.31 74 ILE A CA 1
ATOM 540 C C . ILE A 1 74 ? 2.757 -5.805 6.746 1.00 91.31 74 ILE A C 1
ATOM 542 O O . ILE A 1 74 ? 2.319 -6.356 7.757 1.00 91.31 74 ILE A O 1
ATOM 546 N N . ASP A 1 75 ? 2.788 -4.486 6.587 1.00 92.44 75 ASP A N 1
ATOM 547 C CA . ASP A 1 75 ? 2.287 -3.545 7.579 1.00 92.44 75 ASP A CA 1
ATOM 548 C C . ASP A 1 75 ? 0.823 -3.184 7.323 1.00 92.44 75 ASP A C 1
ATOM 550 O O . ASP A 1 75 ? 0.366 -3.086 6.183 1.00 92.44 75 ASP A O 1
ATOM 554 N N . ALA A 1 76 ? 0.090 -2.920 8.395 1.00 93.19 76 ALA A N 1
ATOM 555 C CA . ALA A 1 76 ? -1.270 -2.415 8.358 1.00 93.19 76 ALA A CA 1
ATOM 556 C C . ALA A 1 76 ? -1.446 -1.266 9.351 1.00 93.19 76 ALA A C 1
ATOM 558 O O . ALA A 1 76 ? -0.886 -1.278 10.448 1.00 93.19 76 ALA A O 1
ATOM 559 N N . MET A 1 77 ? -2.276 -0.300 8.977 1.00 92.94 77 MET A N 1
ATOM 560 C CA . MET A 1 77 ? -2.742 0.789 9.825 1.00 92.94 77 MET A CA 1
ATOM 561 C C . MET A 1 77 ? -4.242 0.637 10.055 1.00 92.94 77 MET A C 1
ATOM 563 O O . MET A 1 77 ? -4.990 0.302 9.139 1.00 92.94 77 MET A O 1
ATOM 567 N N . ARG A 1 78 ? -4.676 0.938 11.276 1.00 93.19 78 ARG A N 1
ATOM 568 C CA . ARG A 1 78 ? -6.069 1.038 11.689 1.00 93.19 78 ARG A CA 1
ATOM 569 C C . ARG A 1 78 ? -6.334 2.400 12.302 1.00 93.19 78 ARG A C 1
ATOM 571 O O . ARG A 1 78 ? -5.597 2.823 13.189 1.00 93.19 78 ARG A O 1
ATOM 578 N N . ILE A 1 79 ? -7.440 3.013 11.906 1.00 91.25 79 ILE A N 1
ATOM 579 C CA . ILE A 1 79 ? -8.004 4.193 12.555 1.00 91.25 79 ILE A CA 1
ATOM 580 C C . ILE A 1 79 ? -9.378 3.823 13.110 1.00 91.25 79 ILE A C 1
ATOM 582 O O . ILE A 1 79 ? -10.256 3.361 12.375 1.00 91.25 79 ILE A O 1
ATOM 586 N N . ARG A 1 80 ? -9.558 4.026 14.417 1.00 89.12 80 ARG A N 1
ATOM 587 C CA . ARG A 1 80 ? -10.842 3.898 15.110 1.00 89.12 80 ARG A CA 1
ATOM 588 C C . ARG A 1 80 ? -11.304 5.251 15.623 1.00 89.12 80 ARG A C 1
ATOM 590 O O . ARG A 1 80 ? -10.594 5.894 16.393 1.00 89.12 80 ARG A O 1
ATOM 597 N N . ALA A 1 81 ? -12.519 5.624 15.242 1.00 78.25 81 ALA A N 1
ATOM 598 C CA . ALA A 1 81 ? -13.206 6.812 15.731 1.00 78.25 81 ALA A CA 1
ATOM 599 C C . ALA A 1 81 ? -14.535 6.454 16.403 1.00 78.25 81 ALA A C 1
ATOM 601 O O . ALA A 1 81 ? -15.133 5.431 16.071 1.00 78.25 81 ALA A O 1
ATOM 602 N N . GLY A 1 82 ? -15.016 7.293 17.321 1.00 73.44 82 GLY A N 1
ATOM 603 C CA . GLY A 1 82 ? -16.280 7.061 18.027 1.00 73.44 82 GLY A CA 1
ATOM 604 C C . GLY A 1 82 ? -16.140 6.051 19.172 1.00 73.44 82 GLY A C 1
ATOM 605 O O . GLY A 1 82 ? -15.118 6.026 19.852 1.00 73.44 82 GLY A O 1
ATOM 606 N N . HIS A 1 83 ? -17.165 5.225 19.406 1.00 65.12 83 HIS A N 1
ATOM 607 C CA . HIS A 1 83 ? -17.164 4.244 20.497 1.00 65.12 83 HIS A CA 1
ATOM 608 C C . HIS A 1 83 ? -16.175 3.103 20.201 1.00 65.12 83 HIS A C 1
ATOM 610 O O . HIS A 1 83 ? -16.350 2.318 19.265 1.00 65.12 83 HIS A O 1
ATOM 616 N N . THR A 1 84 ? -15.106 3.025 20.991 1.00 65.69 84 THR A N 1
ATOM 617 C CA . THR A 1 84 ? -14.005 2.058 20.830 1.00 65.69 84 THR A CA 1
ATOM 618 C C . THR A 1 84 ? -14.254 0.710 21.501 1.00 65.69 84 THR A C 1
ATOM 620 O O . THR A 1 84 ? -13.428 -0.196 21.387 1.00 65.69 84 THR A O 1
ATOM 623 N N . ASP A 1 85 ? -15.384 0.581 22.190 1.00 66.56 85 ASP A N 1
ATOM 624 C CA . ASP A 1 85 ? -15.584 -0.432 23.229 1.00 66.56 85 ASP A CA 1
ATOM 625 C C . ASP A 1 85 ? -16.342 -1.667 22.703 1.00 66.56 85 ASP A C 1
ATOM 627 O O . ASP A 1 85 ? -16.528 -2.650 23.419 1.00 66.56 85 ASP A O 1
ATOM 631 N N . GLU A 1 86 ? -16.755 -1.638 21.432 1.00 68.12 86 GLU A N 1
ATOM 632 C CA . GLU A 1 86 ? -17.517 -2.694 20.766 1.00 68.12 86 GLU A CA 1
ATOM 633 C C . GLU A 1 86 ? -16.686 -3.439 19.708 1.00 68.12 86 GLU A C 1
ATOM 635 O O . GLU A 1 86 ? -15.714 -2.925 19.147 1.00 68.12 86 GLU A O 1
ATOM 640 N N . SER A 1 87 ? -17.086 -4.677 19.401 1.00 72.25 87 SER A N 1
ATOM 641 C CA . SER A 1 87 ? -16.538 -5.415 18.259 1.00 72.25 87 SER A CA 1
ATOM 642 C C . SER A 1 87 ? -17.024 -4.779 16.956 1.00 72.25 87 SER A C 1
ATOM 644 O O . SER A 1 87 ? -18.228 -4.658 16.733 1.00 72.25 87 SER A O 1
ATOM 646 N N . ARG A 1 88 ? -16.087 -4.381 16.089 1.00 78.06 88 ARG A N 1
ATOM 647 C CA . ARG A 1 88 ? -16.381 -3.646 14.853 1.00 78.06 88 ARG A CA 1
ATOM 648 C C . ARG A 1 88 ? -15.979 -4.436 13.621 1.00 78.06 88 ARG A C 1
ATOM 650 O O . ARG A 1 88 ? -15.018 -5.204 13.627 1.00 78.06 88 ARG A O 1
ATOM 657 N N . LYS A 1 89 ? -16.731 -4.212 12.547 1.00 87.81 89 LYS A N 1
ATOM 658 C CA . LYS A 1 89 ? -16.349 -4.643 11.201 1.00 87.81 89 LYS A CA 1
ATOM 659 C C . LYS A 1 89 ? -15.260 -3.712 10.664 1.00 87.81 89 LYS A C 1
ATOM 661 O O . LYS A 1 89 ? -15.166 -2.563 11.092 1.00 87.81 89 LYS A O 1
ATOM 666 N N . ALA A 1 90 ? -14.469 -4.192 9.714 1.00 91.31 90 ALA A N 1
ATOM 667 C CA . ALA A 1 90 ? -13.467 -3.381 9.031 1.00 91.31 90 ALA A CA 1
ATOM 668 C C . ALA A 1 90 ? -13.975 -2.867 7.684 1.00 91.31 90 ALA A C 1
ATOM 670 O O . ALA A 1 90 ? -14.730 -3.551 6.992 1.00 91.31 90 ALA A O 1
ATOM 671 N N . LEU A 1 91 ? -13.491 -1.689 7.305 1.00 92.56 91 LEU A N 1
ATOM 672 C CA . LEU A 1 91 ? -13.481 -1.195 5.940 1.00 92.56 91 LEU A CA 1
ATOM 673 C C . LEU A 1 91 ? -12.019 -1.030 5.516 1.00 92.56 91 LEU A C 1
ATOM 675 O O . LEU A 1 91 ? -11.316 -0.157 6.025 1.00 92.56 91 LEU A O 1
ATOM 679 N N . VAL A 1 92 ? -11.564 -1.877 4.594 1.00 92.50 92 VAL A N 1
ATOM 680 C CA . VAL A 1 92 ? -10.243 -1.716 3.977 1.00 92.50 92 VAL A CA 1
ATOM 681 C C . VAL A 1 92 ? -10.344 -0.626 2.916 1.00 92.50 92 VAL A C 1
ATOM 683 O O . VAL A 1 92 ? -11.184 -0.697 2.019 1.00 92.50 92 VAL A O 1
ATOM 686 N N . VAL A 1 93 ? -9.508 0.398 3.046 1.00 89.81 93 VAL A N 1
ATOM 687 C CA . VAL A 1 93 ? -9.406 1.518 2.116 1.00 89.81 93 VAL A CA 1
ATOM 688 C C . VAL A 1 93 ? -8.263 1.229 1.151 1.00 89.81 93 VAL A C 1
ATOM 690 O O . VAL A 1 93 ? -7.097 1.207 1.539 1.00 89.81 93 VAL A O 1
ATOM 693 N N . GLU A 1 94 ? -8.613 1.027 -0.114 1.00 85.56 94 GLU A N 1
ATOM 694 C CA . GLU A 1 94 ? -7.670 0.961 -1.229 1.00 85.56 94 GLU A CA 1
ATOM 695 C C . GLU A 1 94 ? -7.789 2.267 -2.019 1.00 85.56 94 GLU A C 1
ATOM 697 O O . GLU A 1 94 ? -8.887 2.640 -2.439 1.00 85.56 94 GLU A O 1
ATOM 702 N N . ILE A 1 95 ? -6.677 2.971 -2.227 1.00 77.31 95 ILE A N 1
ATOM 703 C CA . ILE A 1 95 ? -6.631 4.088 -3.176 1.00 77.31 95 ILE A CA 1
ATOM 704 C C . ILE A 1 95 ? -6.067 3.575 -4.498 1.00 77.31 95 ILE A C 1
ATOM 706 O O . ILE A 1 95 ? -5.133 2.779 -4.518 1.00 77.31 95 ILE A O 1
ATOM 710 N N . GLY A 1 96 ? -6.699 4.001 -5.594 1.00 67.38 96 GLY A N 1
ATOM 711 C CA . GLY A 1 96 ? -6.293 3.647 -6.949 1.00 67.38 96 GLY A CA 1
ATOM 712 C C . GLY A 1 96 ? -4.888 4.143 -7.305 1.00 67.38 96 GLY A C 1
ATOM 713 O O . GLY A 1 96 ? -4.321 5.001 -6.633 1.00 67.38 96 GLY A O 1
ATOM 714 N N . ASP A 1 97 ? -4.371 3.596 -8.402 1.00 70.69 97 ASP A N 1
ATOM 715 C CA . ASP A 1 97 ? -2.993 3.685 -8.895 1.00 70.69 97 ASP A CA 1
ATOM 716 C C . ASP A 1 97 ? -1.936 3.006 -7.994 1.00 70.69 97 ASP A C 1
ATOM 718 O O . ASP A 1 97 ? -1.803 3.323 -6.808 1.00 70.69 97 ASP A O 1
ATOM 722 N N . PRO A 1 98 ? -1.138 2.067 -8.541 1.00 70.62 98 PRO A N 1
ATOM 723 C CA . PRO A 1 98 ? -0.025 1.481 -7.804 1.00 70.62 98 PRO A CA 1
ATOM 724 C C . PRO A 1 98 ? 1.038 2.548 -7.501 1.00 70.62 98 PRO A C 1
ATOM 726 O O . PRO A 1 98 ? 1.334 3.396 -8.340 1.00 70.62 98 PRO A O 1
ATOM 729 N N . GLY A 1 99 ? 1.642 2.484 -6.311 1.00 73.88 99 GLY A N 1
ATOM 730 C CA . GLY A 1 99 ? 2.715 3.399 -5.897 1.00 73.88 99 GLY A CA 1
ATOM 731 C C . GLY A 1 99 ? 2.291 4.521 -4.944 1.00 73.88 99 GLY A C 1
ATOM 732 O O . GLY A 1 99 ? 3.158 5.181 -4.373 1.00 73.88 99 GLY A O 1
ATOM 733 N N . ASN A 1 100 ? 0.990 4.719 -4.716 1.00 82.75 100 ASN A N 1
ATOM 734 C CA . ASN A 1 100 ? 0.497 5.644 -3.694 1.00 82.75 100 ASN A CA 1
ATOM 735 C C . ASN A 1 100 ? 0.626 5.041 -2.289 1.00 82.75 100 ASN A C 1
ATOM 737 O O . ASN A 1 100 ? 0.301 3.874 -2.080 1.00 82.75 100 ASN A O 1
ATOM 741 N N . ASP A 1 101 ? 1.071 5.837 -1.313 1.00 87.38 101 ASP A N 1
ATOM 742 C CA . ASP A 1 101 ? 1.178 5.391 0.079 1.00 87.38 101 ASP A CA 1
ATOM 743 C C . ASP A 1 101 ? -0.223 5.219 0.705 1.00 87.38 101 ASP A C 1
ATOM 745 O O . ASP A 1 101 ? -0.919 6.217 0.945 1.00 87.38 101 ASP A O 1
ATOM 749 N N . PRO A 1 102 ? -0.654 3.981 1.012 1.00 89.25 102 PRO A N 1
ATOM 750 C CA . PRO A 1 102 ? -1.997 3.718 1.519 1.00 89.25 102 PRO A CA 1
ATOM 751 C C . PRO A 1 102 ? -2.217 4.280 2.932 1.00 89.25 102 PRO A C 1
ATOM 753 O O . PRO A 1 102 ? -3.358 4.496 3.335 1.00 89.25 102 PRO A O 1
ATOM 756 N N . PHE A 1 103 ? -1.157 4.550 3.701 1.00 89.56 103 PHE A N 1
ATOM 757 C CA . PHE A 1 103 ? -1.286 5.122 5.045 1.00 89.56 103 PHE A CA 1
ATOM 758 C C . PHE A 1 103 ? -1.593 6.616 4.989 1.00 89.56 103 PHE A C 1
ATOM 760 O O . PHE A 1 103 ? -2.458 7.094 5.723 1.00 89.56 103 PHE A O 1
ATOM 767 N N . VAL A 1 104 ? -0.952 7.342 4.069 1.00 87.44 104 VAL A N 1
ATOM 768 C CA . VAL A 1 104 ? -1.268 8.754 3.801 1.00 87.44 104 VAL A CA 1
ATOM 769 C C . VAL A 1 104 ? -2.708 8.875 3.309 1.00 87.44 104 VAL A C 1
ATOM 771 O O . VAL A 1 104 ? 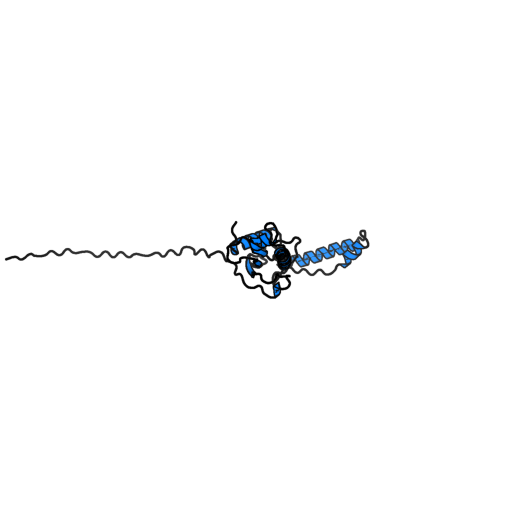-3.499 9.642 3.856 1.00 87.44 104 VAL A O 1
ATOM 774 N N . ALA A 1 105 ? -3.062 8.043 2.333 1.00 87.25 105 ALA A N 1
ATOM 775 C CA . ALA A 1 105 ? -4.406 7.904 1.795 1.00 87.25 105 ALA A CA 1
ATOM 776 C C . ALA A 1 105 ? -5.477 7.659 2.872 1.00 87.25 105 ALA A C 1
ATOM 778 O O . ALA A 1 105 ? -6.512 8.335 2.897 1.00 87.25 105 ALA A O 1
ATOM 779 N N . LEU A 1 106 ? -5.227 6.709 3.776 1.00 90.50 106 LEU A N 1
ATOM 780 C CA . LEU A 1 106 ? -6.122 6.407 4.887 1.00 90.50 106 LEU A CA 1
ATOM 781 C C . LEU A 1 106 ? -6.257 7.593 5.840 1.00 90.50 106 LEU A C 1
ATOM 783 O O . LEU A 1 106 ? -7.379 7.934 6.206 1.00 90.50 106 LEU A O 1
ATOM 787 N N . GLY A 1 107 ? -5.149 8.240 6.211 1.00 88.56 107 GLY A N 1
ATOM 788 C CA . GLY A 1 107 ? -5.162 9.420 7.077 1.00 88.56 107 GLY A CA 1
ATOM 789 C C . GLY A 1 107 ? -6.009 10.550 6.493 1.00 88.56 107 GLY A C 1
ATOM 790 O O . GLY A 1 107 ? -6.913 11.058 7.159 1.00 88.56 107 GLY A O 1
ATOM 791 N N . SER A 1 108 ? -5.798 10.886 5.216 1.00 86.69 108 SER A N 1
ATOM 792 C CA . SER A 1 108 ? -6.596 11.899 4.514 1.00 86.69 108 SER A CA 1
ATOM 793 C C . SER A 1 108 ? -8.075 11.519 4.421 1.00 86.69 108 SER A C 1
ATOM 795 O O . SER A 1 108 ? -8.941 12.357 4.676 1.00 86.69 108 SER A O 1
ATOM 797 N N . THR A 1 109 ? -8.373 10.255 4.108 1.00 87.94 109 THR A N 1
ATOM 798 C CA . THR A 1 109 ? -9.751 9.745 4.026 1.00 87.94 109 THR A CA 1
ATOM 799 C C . THR A 1 109 ? -10.443 9.826 5.383 1.00 87.94 109 THR A C 1
ATOM 801 O O . THR A 1 109 ? -11.525 10.400 5.488 1.00 87.94 109 THR A O 1
ATOM 804 N N . ALA A 1 110 ? -9.802 9.321 6.437 1.00 89.56 110 ALA A N 1
ATOM 805 C CA . ALA A 1 110 ? -10.330 9.357 7.793 1.00 89.56 110 ALA A CA 1
ATOM 806 C C . ALA A 1 110 ? -10.537 10.797 8.271 1.00 89.56 110 ALA A C 1
ATOM 808 O O . ALA A 1 110 ? -11.605 11.117 8.780 1.00 89.56 110 ALA A O 1
ATOM 809 N N . SER A 1 111 ? -9.577 11.693 8.037 1.00 87.81 111 SER A N 1
ATOM 810 C CA . SER A 1 111 ? -9.717 13.113 8.373 1.00 87.81 111 SER A CA 1
ATOM 811 C C . SER A 1 111 ? -10.930 13.752 7.692 1.00 87.81 111 SER A C 1
ATOM 813 O O . SER A 1 111 ? -11.730 14.413 8.355 1.00 87.81 111 SER A O 1
ATOM 815 N N . ALA A 1 112 ? -11.127 13.505 6.393 1.00 87.56 112 ALA A N 1
ATOM 816 C CA . ALA A 1 112 ? -12.288 14.013 5.663 1.00 87.56 112 ALA A CA 1
ATOM 817 C C . ALA A 1 112 ? -13.611 13.425 6.184 1.00 87.56 112 ALA A C 1
ATOM 819 O O . ALA A 1 112 ? -14.601 14.142 6.334 1.00 87.56 112 ALA A O 1
ATOM 820 N N . TRP A 1 113 ? -13.633 12.127 6.488 1.00 89.25 113 TRP A N 1
ATOM 821 C CA . TRP A 1 113 ? -14.824 11.431 6.974 1.00 89.25 113 TRP A CA 1
ATOM 822 C C . TRP A 1 113 ? -15.214 11.885 8.378 1.00 89.25 113 TRP A C 1
ATOM 824 O O . TRP A 1 113 ? -16.394 12.072 8.661 1.00 89.25 113 TRP A O 1
ATOM 834 N N . LEU A 1 114 ? -14.230 12.107 9.246 1.00 85.75 114 LEU A N 1
ATOM 835 C CA . LEU A 1 114 ? -14.443 12.506 10.633 1.00 85.75 114 LEU A CA 1
ATOM 836 C C . LEU A 1 114 ? -14.790 13.983 10.793 1.00 85.75 114 LEU A C 1
ATOM 838 O O . LEU A 1 114 ? -15.441 14.322 11.781 1.00 85.75 114 LEU A O 1
ATOM 842 N N . ALA A 1 115 ? -14.399 14.827 9.835 1.00 85.12 115 ALA A N 1
ATOM 843 C CA . ALA A 1 115 ? -14.803 16.228 9.756 1.00 85.12 115 ALA A CA 1
ATOM 844 C C . ALA A 1 115 ? -16.223 16.420 9.190 1.00 85.12 115 ALA A C 1
ATOM 846 O O . ALA A 1 115 ? -16.795 17.504 9.320 1.00 85.12 115 ALA A O 1
ATOM 847 N N . ALA A 1 116 ? -16.800 15.395 8.551 1.00 84.38 116 ALA A N 1
ATOM 848 C CA . ALA A 1 116 ? -18.162 15.468 8.040 1.00 84.38 116 ALA A CA 1
ATOM 849 C C . ALA A 1 116 ? -19.180 15.605 9.194 1.00 84.38 116 ALA A C 1
ATOM 851 O O . ALA A 1 116 ? -18.965 15.052 10.276 1.00 84.38 116 ALA A O 1
ATOM 852 N N . PRO A 1 117 ? -20.318 16.295 8.981 1.00 80.69 117 PRO A N 1
ATOM 853 C CA . PRO A 1 117 ? -21.366 16.402 9.992 1.00 80.69 117 PRO A CA 1
ATOM 854 C C . PRO A 1 117 ? -21.825 15.025 10.487 1.00 80.69 117 PRO A C 1
ATOM 856 O O . PRO A 1 117 ? -21.989 14.099 9.692 1.00 80.69 117 PRO A O 1
ATOM 859 N N . ALA A 1 118 ? -22.080 14.893 11.788 1.00 71.81 118 ALA A N 1
ATOM 860 C CA . ALA A 1 118 ? -22.559 13.656 12.406 1.00 71.81 118 ALA A CA 1
ATOM 861 C C . ALA A 1 118 ? -24.068 13.437 12.168 1.00 71.81 118 ALA A C 1
ATOM 863 O O . ALA A 1 118 ? -24.865 13.400 13.104 1.00 71.81 118 ALA A O 1
ATOM 864 N N . THR A 1 119 ? -24.480 13.337 10.904 1.00 74.62 119 THR A N 1
ATOM 865 C CA . THR A 1 119 ? -25.822 12.885 10.509 1.00 74.62 119 THR A CA 1
ATOM 866 C C . THR A 1 119 ? -25.760 11.426 10.045 1.00 74.62 119 THR A C 1
ATOM 868 O O . THR A 1 119 ? -24.691 10.916 9.719 1.00 74.62 119 THR A O 1
ATOM 871 N N . SER A 1 120 ? -26.888 10.710 10.055 1.00 62.03 120 SER A N 1
ATOM 872 C CA . SER A 1 120 ? -26.923 9.253 9.815 1.00 62.03 120 SER A CA 1
ATOM 873 C C . SER A 1 120 ? -26.403 8.808 8.445 1.00 62.03 120 SER A C 1
ATOM 875 O O . SER A 1 120 ? -26.038 7.644 8.293 1.00 62.03 120 SER A O 1
ATOM 877 N N . ASP A 1 121 ? -26.349 9.728 7.482 1.00 70.12 121 ASP A N 1
ATOM 878 C CA . ASP A 1 121 ? -26.099 9.435 6.069 1.00 70.12 121 ASP A CA 1
ATOM 879 C C . ASP A 1 121 ? -24.723 9.945 5.608 1.00 70.12 121 ASP A C 1
ATOM 881 O O . ASP A 1 121 ? -24.470 10.097 4.412 1.00 70.12 121 ASP A O 1
ATOM 885 N N . THR A 1 122 ? -23.823 10.250 6.546 1.00 82.25 122 THR A N 1
ATOM 886 C CA . THR A 1 122 ? -22.490 10.769 6.231 1.00 82.25 122 THR A CA 1
ATOM 887 C C . THR A 1 122 ? -21.408 9.725 6.427 1.00 82.25 122 THR A C 1
ATOM 889 O O . THR A 1 122 ? -21.531 8.758 7.180 1.00 82.25 122 THR A O 1
ATOM 892 N N . TYR A 1 123 ? -20.270 9.982 5.789 1.00 87.00 123 TYR A N 1
ATOM 893 C CA . TYR A 1 123 ? -19.044 9.231 6.016 1.00 87.00 123 TYR A CA 1
ATOM 894 C C . TYR A 1 123 ? -18.616 9.201 7.493 1.00 87.00 123 TYR A C 1
ATOM 896 O O . TYR A 1 123 ? -17.989 8.232 7.920 1.00 87.00 123 TYR A O 1
ATOM 904 N N . ARG A 1 124 ? -19.026 10.196 8.295 1.00 87.44 124 ARG A N 1
ATOM 905 C CA . ARG A 1 124 ? -18.835 10.195 9.748 1.00 87.44 124 ARG A CA 1
ATOM 906 C C . ARG A 1 124 ? -19.534 9.007 10.406 1.00 87.44 124 ARG A C 1
ATOM 908 O O . ARG A 1 124 ? -18.896 8.277 11.157 1.00 87.44 124 ARG A O 1
ATOM 915 N N . ALA A 1 125 ? -20.800 8.753 10.069 1.00 86.38 125 ALA A N 1
ATOM 916 C CA . ALA A 1 125 ? -21.557 7.626 10.619 1.00 86.38 125 ALA A CA 1
ATOM 917 C C . ALA A 1 125 ? -20.938 6.261 10.259 1.00 86.38 125 ALA A C 1
ATOM 919 O O . ALA A 1 125 ? -21.043 5.308 11.033 1.00 86.38 125 ALA A O 1
ATOM 920 N N . ILE A 1 126 ? -20.269 6.162 9.104 1.00 87.56 126 ILE A N 1
ATOM 921 C CA . ILE A 1 126 ? -19.496 4.973 8.717 1.00 87.56 126 ILE A CA 1
ATOM 922 C C . ILE A 1 126 ? -18.225 4.874 9.572 1.00 87.56 126 ILE A C 1
ATOM 924 O O . ILE A 1 126 ? -17.982 3.837 10.188 1.00 87.56 126 ILE A O 1
ATOM 928 N N . ALA A 1 127 ? -17.442 5.949 9.668 1.00 88.69 127 ALA A N 1
ATOM 929 C CA . ALA A 1 127 ? -16.211 5.981 10.459 1.00 88.69 127 ALA A CA 1
ATOM 930 C C . ALA A 1 127 ? -16.441 5.733 11.964 1.00 88.69 127 ALA A C 1
ATOM 932 O O . ALA A 1 127 ? -15.555 5.220 12.643 1.00 88.69 127 ALA A O 1
ATOM 933 N N . ASP A 1 128 ? -17.637 6.032 12.480 1.00 86.75 128 ASP A N 1
ATOM 934 C CA . ASP A 1 128 ? -18.042 5.745 13.863 1.00 86.75 128 ASP A CA 1
ATOM 935 C C . ASP A 1 128 ? -18.441 4.275 14.099 1.00 86.75 128 ASP A C 1
ATOM 937 O O . ASP A 1 128 ? -18.487 3.833 15.246 1.00 86.75 128 ASP A O 1
ATOM 941 N N . ARG A 1 129 ? -18.693 3.490 13.038 1.00 86.69 129 ARG A N 1
ATOM 942 C CA . ARG A 1 129 ? -19.107 2.071 13.127 1.00 86.69 129 ARG A CA 1
ATOM 943 C C . ARG A 1 129 ? -18.072 1.070 12.625 1.00 86.69 129 ARG A C 1
ATOM 945 O O . ARG A 1 129 ? -18.033 -0.059 13.111 1.00 86.69 129 ARG A O 1
ATOM 952 N N . PHE A 1 130 ? -17.204 1.465 11.700 1.00 90.38 130 PHE A N 1
ATOM 953 C CA . PHE A 1 130 ? -16.203 0.582 11.097 1.00 90.38 130 PHE A CA 1
ATOM 954 C C . PHE A 1 130 ? -14.784 0.959 11.511 1.00 90.38 130 PHE A C 1
ATOM 956 O O . PHE A 1 130 ? -14.488 2.137 11.694 1.00 90.38 130 PHE A O 1
ATOM 963 N N . ASP A 1 131 ? -13.915 -0.036 11.650 1.00 91.88 131 ASP A N 1
ATOM 964 C CA . ASP A 1 131 ? -12.472 0.185 11.687 1.00 91.88 131 ASP A CA 1
ATOM 965 C C . ASP A 1 131 ? -12.023 0.556 10.270 1.00 91.88 131 ASP A C 1
ATOM 967 O O . ASP A 1 131 ? -12.244 -0.224 9.342 1.00 91.88 131 ASP A O 1
ATOM 971 N N . LEU A 1 132 ? -11.396 1.717 10.081 1.00 93.06 132 LEU A N 1
ATOM 972 C CA . LEU A 1 132 ? -10.806 2.065 8.788 1.00 93.06 132 LEU A CA 1
ATOM 973 C C . LEU A 1 132 ? -9.395 1.483 8.733 1.00 93.06 132 LEU A C 1
ATOM 975 O O . LEU A 1 132 ? -8.576 1.768 9.609 1.00 93.06 132 LEU A O 1
ATOM 979 N N . ILE A 1 133 ? -9.123 0.648 7.736 1.00 93.56 133 ILE A N 1
ATOM 980 C CA . ILE A 1 133 ? -7.880 -0.119 7.623 1.00 93.56 133 ILE A CA 1
ATOM 981 C C . ILE A 1 133 ? -7.180 0.224 6.312 1.00 93.56 133 ILE A C 1
ATOM 983 O O . ILE A 1 133 ? -7.817 0.304 5.268 1.00 93.56 133 ILE A O 1
ATOM 987 N N . ALA A 1 134 ? -5.859 0.330 6.350 1.00 93.50 134 ALA A N 1
ATOM 988 C CA . ALA A 1 134 ? -5.007 0.319 5.172 1.00 93.50 134 ALA A CA 1
ATOM 989 C C . ALA A 1 134 ? -3.936 -0.741 5.359 1.00 93.50 134 ALA A C 1
ATOM 991 O O . ALA A 1 134 ? -3.382 -0.889 6.446 1.00 93.50 134 ALA A O 1
ATOM 992 N N . ILE A 1 135 ? -3.637 -1.467 4.290 1.00 93.38 135 ILE A N 1
ATOM 993 C CA . ILE A 1 135 ? -2.622 -2.520 4.281 1.00 93.38 135 ILE A CA 1
ATOM 994 C C . ILE A 1 135 ? -1.556 -2.087 3.284 1.00 93.38 135 ILE A C 1
ATOM 996 O O . ILE A 1 135 ? -1.889 -1.734 2.157 1.00 93.38 135 ILE A O 1
ATOM 1000 N N . MET A 1 136 ? -0.287 -2.119 3.660 1.00 91.50 136 MET A N 1
ATOM 1001 C CA . MET A 1 136 ? 0.822 -1.767 2.780 1.00 91.50 136 MET A CA 1
ATOM 1002 C C . MET A 1 136 ? 0.989 -2.835 1.688 1.00 91.50 136 MET A C 1
ATOM 1004 O O . MET A 1 136 ? 1.119 -4.012 2.019 1.00 91.50 136 MET A O 1
ATOM 1008 N N . PRO A 1 137 ? 0.966 -2.499 0.387 1.00 91.88 137 PRO A N 1
ATOM 1009 C CA . PRO A 1 137 ? 1.352 -3.452 -0.644 1.00 91.88 137 PRO A CA 1
ATOM 1010 C C . PRO A 1 137 ? 2.822 -3.862 -0.505 1.00 91.88 137 PRO A C 1
ATOM 1012 O O . PRO A 1 137 ? 3.668 -3.068 -0.081 1.00 91.88 137 PRO A O 1
ATOM 1015 N N . ARG A 1 138 ? 3.147 -5.087 -0.926 1.00 90.00 138 ARG A N 1
ATOM 1016 C CA . ARG A 1 138 ? 4.541 -5.514 -1.111 1.00 90.00 138 ARG A CA 1
ATOM 1017 C C . ARG A 1 138 ? 5.247 -4.549 -2.073 1.00 90.00 138 ARG A C 1
ATOM 1019 O O . ARG A 1 138 ? 4.618 -4.026 -2.990 1.00 90.00 138 ARG A O 1
ATOM 1026 N N . GLY A 1 139 ? 6.541 -4.298 -1.880 1.00 88.31 139 GLY A N 1
ATOM 1027 C CA . GLY A 1 139 ? 7.298 -3.406 -2.765 1.00 88.31 139 GLY A CA 1
ATOM 1028 C C . GLY A 1 139 ? 7.252 -1.920 -2.399 1.00 88.31 139 GLY A C 1
ATOM 1029 O O . GLY A 1 139 ? 7.969 -1.137 -3.014 1.00 88.31 139 GLY A O 1
ATOM 1030 N N . MET A 1 140 ? 6.461 -1.496 -1.410 1.00 87.06 140 MET A N 1
ATOM 1031 C CA . MET A 1 140 ? 6.219 -0.066 -1.158 1.00 87.06 140 MET A CA 1
ATOM 1032 C C . MET A 1 140 ? 7.113 0.566 -0.082 1.00 87.06 140 MET A C 1
ATOM 1034 O O . MET A 1 140 ? 7.529 1.717 -0.222 1.00 87.06 140 MET A O 1
ATOM 1038 N N . LYS A 1 141 ? 7.413 -0.152 1.006 1.00 81.81 141 LYS A N 1
ATOM 1039 C CA . LYS A 1 141 ? 8.145 0.387 2.166 1.00 81.81 141 LYS A CA 1
ATOM 1040 C C . LYS A 1 141 ? 9.082 -0.642 2.798 1.00 81.81 141 LYS A C 1
ATOM 1042 O O . LYS A 1 141 ? 9.011 -1.834 2.520 1.00 81.81 141 LYS A O 1
ATOM 1047 N N . GLY A 1 142 ? 9.948 -0.144 3.682 1.00 76.31 142 GLY A N 1
ATOM 1048 C CA . GLY A 1 142 ? 10.839 -0.958 4.502 1.00 76.31 142 GLY A CA 1
ATOM 1049 C C . GLY A 1 142 ? 11.954 -1.632 3.703 1.00 76.31 142 GLY A C 1
ATOM 1050 O O . GLY A 1 142 ? 12.356 -1.157 2.640 1.00 76.31 142 GLY A O 1
ATOM 1051 N N . ALA A 1 143 ? 12.448 -2.751 4.235 1.00 68.88 143 ALA A N 1
ATOM 1052 C CA . ALA A 1 143 ? 13.468 -3.582 3.588 1.00 68.88 143 ALA A CA 1
ATOM 1053 C C . ALA A 1 143 ? 12.981 -4.215 2.270 1.00 68.88 143 ALA A C 1
ATOM 1055 O O . ALA A 1 143 ? 13.788 -4.634 1.445 1.00 68.88 143 ALA A O 1
ATOM 1056 N N . ASP A 1 144 ? 11.664 -4.222 2.061 1.00 78.94 144 ASP A N 1
ATOM 1057 C CA . ASP A 1 144 ? 10.983 -4.825 0.925 1.00 78.94 144 ASP A CA 1
ATOM 1058 C C . ASP A 1 144 ? 10.488 -3.778 -0.075 1.00 78.94 144 ASP A C 1
ATOM 1060 O O . ASP A 1 144 ? 9.523 -4.027 -0.794 1.00 78.94 144 ASP A O 1
ATOM 1064 N N . ARG A 1 145 ? 11.118 -2.599 -0.137 1.00 87.50 145 ARG A N 1
ATOM 1065 C CA . ARG A 1 145 ? 10.806 -1.599 -1.164 1.00 87.50 145 ARG A CA 1
ATOM 1066 C C . ARG A 1 145 ? 11.385 -2.022 -2.516 1.00 87.50 145 ARG A C 1
ATOM 1068 O O . ARG A 1 145 ? 12.577 -2.310 -2.627 1.00 87.50 145 ARG A O 1
ATOM 1075 N N . LEU A 1 146 ? 10.556 -2.019 -3.557 1.00 88.19 146 LEU A N 1
ATOM 1076 C CA . LEU A 1 146 ? 11.008 -2.136 -4.935 1.00 88.19 146 LEU A CA 1
ATOM 1077 C C . LEU A 1 146 ? 11.596 -0.787 -5.346 1.00 88.19 146 LEU A C 1
ATOM 1079 O O . LEU A 1 146 ? 10.895 0.219 -5.411 1.00 88.19 146 LEU A O 1
ATOM 1083 N N . ASP A 1 147 ? 12.892 -0.781 -5.624 1.00 88.19 147 ASP A N 1
ATOM 1084 C CA . ASP A 1 147 ? 13.598 0.389 -6.126 1.00 88.19 147 ASP A CA 1
ATOM 1085 C C . ASP A 1 147 ? 14.291 0.018 -7.436 1.00 88.19 147 ASP A C 1
ATOM 1087 O O . ASP A 1 147 ? 15.144 -0.876 -7.479 1.00 88.19 147 ASP A O 1
ATOM 1091 N N . CYS A 1 148 ? 13.871 0.681 -8.511 1.00 88.12 148 CYS A N 1
ATOM 1092 C CA . CYS A 1 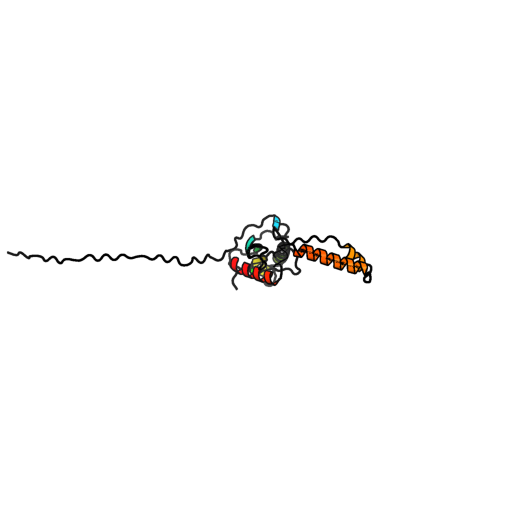148 ? 14.460 0.565 -9.835 1.00 88.12 148 CYS A CA 1
ATOM 1093 C C . CYS A 1 148 ? 14.863 1.963 -10.309 1.00 88.12 148 CYS A C 1
ATOM 1095 O O . CYS A 1 148 ? 14.024 2.689 -10.851 1.00 88.12 148 CYS A O 1
ATOM 1097 N N . PRO A 1 149 ? 16.131 2.365 -10.127 1.00 82.25 149 PRO A N 1
ATOM 1098 C CA . PRO A 1 149 ? 16.571 3.699 -10.502 1.00 82.25 149 PRO A CA 1
ATOM 1099 C C . PRO A 1 149 ? 16.340 3.966 -11.994 1.00 82.25 149 PRO A C 1
ATOM 1101 O O . PRO A 1 149 ? 16.893 3.276 -12.854 1.00 82.25 149 PRO A O 1
ATOM 1104 N N . PHE A 1 150 ? 15.540 4.989 -12.299 1.00 78.88 150 PHE A N 1
ATOM 1105 C CA . PHE A 1 150 ? 15.323 5.465 -13.661 1.00 78.88 150 PHE A CA 1
ATOM 1106 C C . PHE A 1 150 ? 16.343 6.556 -13.999 1.00 78.88 150 PHE A C 1
ATOM 1108 O O . PHE A 1 150 ? 16.360 7.615 -13.375 1.00 78.88 150 PHE A O 1
ATOM 1115 N N . LEU A 1 151 ? 17.210 6.299 -14.982 1.00 69.31 151 LEU A N 1
ATOM 1116 C CA . LEU A 1 151 ? 18.386 7.139 -15.243 1.00 69.31 151 LEU A CA 1
ATOM 1117 C C . LEU A 1 151 ? 18.157 8.306 -16.222 1.00 69.31 151 LEU A C 1
ATOM 1119 O O . LEU A 1 151 ? 19.109 9.028 -16.516 1.00 69.31 151 LEU A O 1
ATOM 1123 N N . GLY A 1 152 ? 16.931 8.562 -16.701 1.00 65.50 152 GLY A N 1
ATOM 1124 C CA . GLY A 1 152 ? 16.660 9.836 -17.379 1.00 65.50 152 GLY A CA 1
ATOM 1125 C C . GLY A 1 152 ? 15.413 9.924 -18.259 1.00 65.50 152 GLY A C 1
ATOM 1126 O O . GLY A 1 152 ? 15.006 8.977 -18.915 1.00 65.50 152 GLY A O 1
ATOM 1127 N N . VAL A 1 153 ? 14.859 11.139 -18.338 1.00 66.75 153 VAL A N 1
ATOM 1128 C CA . VAL A 1 153 ? 13.682 11.522 -19.152 1.00 66.75 153 VAL A CA 1
ATOM 1129 C C . VAL A 1 153 ? 14.042 12.090 -20.533 1.00 66.75 153 VAL A C 1
ATOM 1131 O O . VAL A 1 153 ? 13.168 12.540 -21.273 1.00 66.75 153 VAL A O 1
ATOM 1134 N N . SER A 1 154 ? 15.329 12.119 -20.892 1.00 72.00 154 SER A N 1
ATOM 1135 C CA . SER A 1 154 ? 15.811 12.854 -22.071 1.00 72.00 154 SER A CA 1
ATOM 1136 C C . SER A 1 154 ? 15.145 12.431 -23.394 1.00 72.00 154 SER A C 1
ATOM 1138 O O . SER A 1 154 ? 14.760 13.333 -24.141 1.00 72.00 154 SER A O 1
ATOM 1140 N N . PRO A 1 155 ? 14.912 11.132 -23.680 1.00 78.94 155 PRO A N 1
ATOM 1141 C CA . PRO A 1 155 ? 14.192 10.724 -24.889 1.00 78.94 155 PRO A CA 1
ATOM 1142 C C . PRO A 1 155 ? 12.714 11.145 -24.902 1.00 78.94 155 PRO A C 1
ATOM 1144 O O . PRO A 1 155 ? 12.184 11.472 -25.960 1.00 78.94 155 PRO A O 1
ATOM 1147 N N . LEU A 1 156 ? 12.050 11.190 -23.738 1.00 84.31 156 LEU A N 1
ATOM 1148 C CA . LEU A 1 156 ? 10.642 11.600 -23.640 1.00 84.31 156 LEU A CA 1
ATOM 1149 C C . LEU A 1 156 ? 10.460 13.069 -24.027 1.00 84.31 156 LEU A C 1
ATOM 1151 O O . LEU A 1 156 ? 9.553 13.393 -24.788 1.00 84.31 156 LEU A O 1
ATOM 1155 N N . ASN A 1 157 ? 11.347 13.949 -23.557 1.00 87.12 157 ASN A N 1
ATOM 1156 C CA . ASN A 1 157 ? 11.289 15.375 -23.890 1.00 87.12 157 ASN A CA 1
ATOM 1157 C C . ASN A 1 157 ? 11.436 15.620 -25.400 1.00 87.12 157 ASN A C 1
ATOM 1159 O O . ASN A 1 157 ? 10.726 16.458 -25.953 1.00 87.12 157 ASN A O 1
ATOM 1163 N N . ALA A 1 158 ? 12.312 14.866 -26.072 1.00 87.38 158 ALA A N 1
ATOM 1164 C CA . ALA A 1 158 ? 12.477 14.943 -27.522 1.00 87.38 158 ALA A CA 1
ATOM 1165 C C . ALA A 1 158 ? 11.224 14.455 -28.274 1.00 87.38 158 ALA A C 1
ATOM 1167 O O . ALA A 1 158 ? 10.778 15.129 -29.196 1.00 87.38 158 ALA A O 1
ATOM 1168 N N . ILE A 1 159 ? 10.584 13.367 -27.822 1.00 89.50 159 ILE A N 1
ATOM 1169 C CA . ILE A 1 159 ? 9.318 12.868 -28.401 1.00 89.50 159 ILE A CA 1
ATOM 1170 C C . ILE A 1 159 ? 8.166 13.869 -28.215 1.00 89.50 159 ILE A C 1
ATOM 1172 O O . ILE A 1 159 ? 7.313 14.007 -29.094 1.00 89.50 159 ILE A O 1
ATOM 1176 N N . TYR A 1 160 ? 8.112 14.575 -27.079 1.00 90.69 160 TYR A N 1
ATOM 1177 C CA . TYR A 1 160 ? 7.105 15.620 -26.862 1.00 90.69 160 TYR A CA 1
ATOM 1178 C C . TYR A 1 160 ? 7.294 16.821 -27.792 1.00 90.69 160 TYR A C 1
ATOM 1180 O O . TYR A 1 160 ? 6.300 17.432 -28.184 1.00 90.69 160 TYR A O 1
ATOM 1188 N N . ALA A 1 161 ? 8.539 17.144 -28.149 1.00 91.88 161 ALA A N 1
ATOM 1189 C CA . ALA A 1 161 ? 8.857 18.210 -29.094 1.00 91.88 161 ALA A CA 1
ATOM 1190 C C . ALA A 1 161 ? 8.608 17.791 -30.555 1.00 91.88 161 ALA A C 1
ATOM 1192 O O . ALA A 1 161 ? 8.065 18.580 -31.327 1.00 91.88 161 ALA A O 1
ATOM 1193 N N . ASP A 1 162 ? 8.952 16.554 -30.923 1.00 92.25 162 ASP A N 1
ATOM 1194 C CA . ASP A 1 162 ? 8.681 15.970 -32.238 1.00 92.25 162 ASP A CA 1
ATOM 1195 C C . ASP A 1 162 ? 8.367 14.471 -32.131 1.00 92.25 162 ASP A C 1
ATOM 1197 O O . ASP A 1 162 ? 9.224 13.630 -31.853 1.00 92.25 162 ASP A O 1
ATOM 1201 N N . ARG A 1 163 ? 7.117 14.113 -32.435 1.00 90.88 163 ARG A N 1
ATOM 1202 C CA . ARG A 1 163 ? 6.650 12.721 -32.392 1.00 90.88 163 ARG A CA 1
ATOM 1203 C C . ARG A 1 163 ? 7.199 11.854 -33.526 1.00 90.88 163 ARG A C 1
ATOM 1205 O O . ARG A 1 163 ? 7.049 10.636 -33.449 1.00 90.88 163 ARG A O 1
ATOM 1212 N N . ASN A 1 164 ? 7.804 12.437 -34.561 1.00 95.50 164 ASN A N 1
ATOM 1213 C CA . ASN A 1 164 ? 8.377 11.702 -35.691 1.00 95.50 164 ASN A CA 1
ATOM 1214 C C . ASN A 1 164 ? 9.880 11.417 -35.523 1.00 95.50 164 ASN A C 1
ATOM 1216 O O . ASN A 1 164 ? 10.469 10.737 -36.370 1.00 95.50 164 ASN A O 1
ATOM 1220 N N . ASP A 1 165 ? 10.504 11.881 -34.435 1.00 94.12 165 ASP A N 1
ATOM 1221 C CA . ASP A 1 165 ? 11.925 11.658 -34.173 1.00 94.12 165 ASP A CA 1
ATOM 1222 C C . ASP A 1 165 ? 12.214 10.174 -33.881 1.00 94.12 165 ASP A C 1
ATOM 1224 O O . ASP A 1 165 ? 12.068 9.652 -32.771 1.00 94.12 165 ASP A O 1
ATOM 1228 N N . SER A 1 166 ? 12.673 9.473 -34.915 1.00 93.94 166 SER A N 1
ATOM 1229 C CA . SER A 1 166 ? 13.004 8.048 -34.856 1.00 93.94 166 SER A CA 1
ATOM 1230 C C . SER A 1 166 ? 14.223 7.737 -33.977 1.00 93.94 166 SER A C 1
ATOM 1232 O O . SER A 1 166 ? 14.407 6.585 -33.572 1.00 93.94 166 SER A O 1
ATOM 1234 N N . ALA A 1 167 ? 15.102 8.706 -33.709 1.00 92.31 167 ALA A N 1
ATOM 1235 C CA . ALA A 1 167 ? 16.214 8.528 -32.778 1.00 92.31 167 ALA A CA 1
ATOM 1236 C C . ALA A 1 167 ? 15.721 8.622 -31.332 1.00 92.31 167 ALA A C 1
ATOM 1238 O O . ALA A 1 167 ? 16.074 7.762 -30.522 1.00 92.31 167 ALA A O 1
ATOM 1239 N N . ALA A 1 168 ? 14.845 9.584 -31.037 1.00 91.75 168 ALA A N 1
ATOM 1240 C CA . ALA A 1 168 ? 14.220 9.716 -29.725 1.00 91.75 168 ALA A CA 1
ATOM 1241 C C . ALA A 1 168 ? 13.377 8.481 -29.365 1.00 91.75 168 ALA A C 1
ATOM 1243 O O . ALA A 1 168 ? 13.514 7.945 -28.265 1.00 91.75 168 ALA A O 1
ATOM 1244 N N . TRP A 1 169 ? 12.595 7.948 -30.312 1.00 93.31 169 TRP A N 1
ATOM 1245 C CA . TRP A 1 169 ? 11.854 6.695 -30.113 1.00 93.31 169 TRP A CA 1
ATOM 1246 C C . TRP A 1 169 ? 12.757 5.501 -29.790 1.00 93.31 169 TRP A C 1
ATOM 1248 O O . TRP A 1 169 ? 12.464 4.748 -28.862 1.00 93.31 169 TRP A O 1
ATOM 1258 N N . ARG A 1 170 ? 13.877 5.329 -30.507 1.00 92.88 170 ARG A N 1
ATOM 1259 C CA . ARG A 1 170 ? 14.848 4.262 -30.201 1.00 92.88 170 ARG A CA 1
ATOM 1260 C C . ARG A 1 170 ? 15.458 4.440 -28.814 1.00 92.88 170 ARG A C 1
ATOM 1262 O O . ARG A 1 170 ? 15.470 3.487 -28.043 1.00 92.88 170 ARG A O 1
ATOM 1269 N N . GLY A 1 171 ? 15.868 5.661 -28.470 1.00 90.12 171 GLY A N 1
ATOM 1270 C CA . GLY A 1 171 ? 16.398 5.974 -27.143 1.00 90.12 171 GLY A CA 1
ATOM 1271 C C . GLY A 1 171 ? 15.400 5.691 -26.016 1.00 90.12 171 GLY A C 1
ATOM 1272 O O . GLY A 1 171 ? 15.796 5.189 -24.965 1.00 90.12 171 GLY A O 1
ATOM 1273 N N . LEU A 1 172 ? 14.103 5.945 -26.232 1.00 89.75 172 LEU A N 1
ATOM 1274 C CA . LEU A 1 172 ? 13.054 5.599 -25.270 1.00 89.75 172 LEU A CA 1
ATOM 1275 C C . LEU A 1 172 ? 12.933 4.081 -25.087 1.00 89.75 172 LEU A C 1
ATOM 1277 O O . LEU A 1 172 ? 12.878 3.611 -23.953 1.00 89.75 172 LEU A O 1
ATOM 1281 N N . ILE A 1 173 ? 12.913 3.317 -26.182 1.00 91.12 173 ILE A N 1
ATOM 1282 C CA . ILE A 1 173 ? 12.833 1.850 -26.130 1.00 91.12 173 ILE A CA 1
ATOM 1283 C C . ILE A 1 173 ? 14.053 1.269 -25.404 1.00 91.12 173 ILE A C 1
ATOM 1285 O O . ILE A 1 173 ? 13.897 0.387 -24.560 1.00 91.12 173 ILE A O 1
ATOM 1289 N N . ASP A 1 174 ? 15.255 1.762 -25.698 1.00 90.25 174 ASP A N 1
ATOM 1290 C CA . ASP A 1 174 ? 16.482 1.292 -25.051 1.00 90.25 174 ASP A CA 1
ATOM 1291 C C . ASP A 1 174 ? 16.495 1.644 -23.555 1.00 90.25 174 ASP A C 1
ATOM 1293 O O . ASP A 1 174 ? 16.832 0.797 -22.729 1.00 90.25 174 ASP A O 1
ATOM 1297 N N . SER A 1 175 ? 16.016 2.838 -23.190 1.00 89.19 175 SER A N 1
ATOM 1298 C CA . SER A 1 175 ? 15.851 3.243 -21.784 1.00 89.19 175 SER A CA 1
ATOM 1299 C C . SER A 1 175 ? 14.829 2.370 -21.049 1.00 89.19 175 SER A C 1
ATOM 1301 O O . SER A 1 175 ? 15.049 1.983 -19.904 1.00 89.19 175 SER A O 1
ATOM 1303 N N . ALA A 1 176 ? 13.718 2.020 -21.706 1.00 90.00 176 ALA A N 1
ATOM 1304 C CA . ALA A 1 176 ? 12.705 1.131 -21.143 1.00 90.00 176 ALA A CA 1
ATOM 1305 C C . ALA A 1 176 ? 13.245 -0.293 -20.931 1.00 90.00 176 ALA A C 1
ATOM 1307 O O . ALA A 1 176 ? 12.958 -0.911 -19.907 1.00 90.00 176 ALA A O 1
ATOM 1308 N N . ARG A 1 177 ? 14.057 -0.810 -21.865 1.00 91.50 177 ARG A N 1
ATOM 1309 C CA . ARG A 1 177 ? 14.728 -2.113 -21.721 1.00 91.50 177 ARG A CA 1
ATOM 1310 C C . ARG A 1 177 ? 15.736 -2.116 -20.578 1.00 91.50 177 ARG A C 1
ATOM 1312 O O . ARG A 1 177 ? 15.762 -3.078 -19.818 1.00 91.50 177 ARG A O 1
ATOM 1319 N N . ASP A 1 178 ? 16.536 -1.059 -20.449 1.00 90.62 178 ASP A N 1
ATOM 1320 C CA . ASP A 1 178 ? 17.488 -0.912 -19.343 1.00 90.62 178 ASP A CA 1
ATOM 1321 C C . ASP A 1 178 ? 16.762 -0.871 -17.990 1.00 90.62 178 ASP A C 1
ATOM 1323 O O . ASP A 1 178 ? 17.109 -1.631 -17.085 1.00 90.62 178 ASP A O 1
ATOM 1327 N N . LEU A 1 179 ? 15.689 -0.078 -17.875 1.00 90.88 179 LEU A N 1
ATOM 1328 C CA . LEU A 1 179 ? 14.857 -0.041 -16.670 1.00 90.88 179 LEU A CA 1
ATOM 1329 C C . LEU A 1 179 ? 14.262 -1.418 -16.344 1.00 90.88 179 LEU A C 1
ATOM 1331 O O . LEU A 1 179 ? 14.371 -1.880 -15.208 1.00 90.88 179 LEU A O 1
ATOM 1335 N N . ALA A 1 180 ? 13.663 -2.088 -17.333 1.00 91.50 180 ALA A N 1
ATOM 1336 C CA . ALA A 1 180 ? 13.089 -3.418 -17.153 1.00 91.50 180 ALA A CA 1
ATOM 1337 C C . ALA A 1 180 ? 14.150 -4.437 -16.711 1.00 91.50 180 ALA A C 1
ATOM 1339 O O . ALA A 1 180 ? 13.896 -5.225 -15.803 1.00 91.50 180 ALA A O 1
ATOM 1340 N N . GLY A 1 181 ? 15.351 -4.384 -17.294 1.00 90.88 181 GLY A N 1
ATOM 1341 C CA . GLY A 1 181 ? 16.480 -5.226 -16.903 1.00 90.88 181 GLY A CA 1
ATOM 1342 C C . GLY A 1 181 ? 16.905 -5.001 -15.452 1.00 90.88 181 GLY A C 1
ATOM 1343 O O . GLY A 1 181 ? 17.082 -5.965 -14.712 1.00 90.88 181 GLY A O 1
ATOM 1344 N N . ARG A 1 182 ? 16.996 -3.740 -15.009 1.00 88.81 182 ARG A N 1
ATOM 1345 C CA . ARG A 1 182 ? 17.305 -3.406 -13.606 1.00 88.81 182 ARG A CA 1
ATOM 1346 C C . ARG A 1 182 ? 16.233 -3.932 -12.659 1.00 88.81 182 ARG A C 1
ATOM 1348 O O . ARG A 1 182 ? 16.573 -4.592 -11.678 1.00 88.81 182 ARG A O 1
ATOM 1355 N N . CYS A 1 183 ? 14.957 -3.704 -12.972 1.00 89.75 183 CYS A N 1
ATOM 1356 C CA . CYS A 1 183 ? 13.861 -4.219 -12.155 1.00 89.75 183 CYS A CA 1
ATOM 1357 C C . CYS A 1 183 ? 13.842 -5.745 -12.090 1.00 89.75 183 CYS A C 1
ATOM 1359 O O . CYS A 1 183 ? 13.660 -6.283 -11.007 1.00 89.75 183 CYS A O 1
ATOM 1361 N N . ALA A 1 184 ? 14.079 -6.440 -13.204 1.00 88.25 184 ALA A N 1
ATOM 1362 C CA . ALA A 1 184 ? 14.055 -7.901 -13.251 1.00 88.25 184 ALA A CA 1
ATOM 1363 C C . ALA A 1 184 ? 15.113 -8.554 -12.344 1.00 88.25 184 ALA A C 1
ATOM 1365 O O . ALA A 1 184 ? 14.938 -9.689 -11.915 1.00 88.25 184 ALA A O 1
ATOM 1366 N N . THR A 1 185 ? 16.205 -7.847 -12.037 1.00 85.19 185 THR A N 1
ATOM 1367 C CA . THR A 1 185 ? 17.222 -8.326 -11.083 1.00 85.19 185 THR A CA 1
ATOM 1368 C C . THR A 1 185 ? 16.884 -8.035 -9.622 1.00 85.19 185 THR A C 1
ATOM 1370 O O . THR A 1 185 ? 17.577 -8.525 -8.731 1.00 85.19 185 THR A O 1
ATOM 1373 N N . ASN A 1 186 ? 15.844 -7.242 -9.352 1.00 85.19 186 ASN A N 1
ATOM 1374 C CA . ASN A 1 186 ? 15.419 -6.924 -7.997 1.00 85.19 186 ASN A CA 1
ATOM 1375 C C . ASN A 1 186 ? 14.555 -8.077 -7.443 1.00 85.19 186 ASN A C 1
ATOM 1377 O O . ASN A 1 186 ? 13.495 -8.347 -8.012 1.00 85.19 186 ASN A O 1
ATOM 1381 N N . PRO A 1 187 ? 14.936 -8.723 -6.322 1.00 82.31 187 PRO A N 1
ATOM 1382 C CA . PRO A 1 187 ? 14.148 -9.803 -5.713 1.00 82.31 187 PRO A CA 1
ATOM 1383 C C . PRO A 1 187 ? 12.729 -9.393 -5.297 1.00 82.31 187 PRO A C 1
ATOM 1385 O O . PRO A 1 187 ? 11.863 -10.241 -5.136 1.00 82.31 187 PRO A O 1
ATOM 1388 N N . THR A 1 188 ? 12.485 -8.096 -5.110 1.00 84.31 188 THR A N 1
ATOM 1389 C CA . THR A 1 188 ? 11.177 -7.527 -4.757 1.00 84.31 188 THR A CA 1
ATOM 1390 C C . THR A 1 188 ? 10.277 -7.324 -5.983 1.00 84.31 188 THR A C 1
ATOM 1392 O O . THR A 1 188 ? 9.116 -6.956 -5.845 1.00 84.31 188 THR A O 1
ATOM 1395 N N . SER A 1 189 ? 10.789 -7.516 -7.204 1.00 86.62 189 SER A N 1
ATOM 1396 C CA . SER A 1 189 ? 10.012 -7.299 -8.435 1.00 86.62 189 SER A CA 1
ATOM 1397 C C . SER A 1 189 ? 8.957 -8.375 -8.698 1.00 86.62 189 SER A C 1
ATOM 1399 O O . SER A 1 189 ? 8.090 -8.184 -9.551 1.00 86.62 189 SER A O 1
ATOM 1401 N N . THR A 1 190 ? 8.997 -9.486 -7.963 1.00 85.44 190 THR A N 1
ATOM 1402 C CA . THR A 1 190 ? 8.043 -10.585 -8.089 1.00 85.44 190 THR A CA 1
ATOM 1403 C C . THR A 1 190 ? 7.025 -10.562 -6.947 1.00 85.44 190 THR A C 1
ATOM 1405 O O . THR A 1 190 ? 7.296 -10.083 -5.845 1.00 85.44 190 THR A O 1
ATOM 1408 N N . GLY A 1 191 ? 5.802 -11.039 -7.216 1.00 86.38 191 GLY A N 1
ATOM 1409 C CA . GLY A 1 191 ? 4.719 -11.092 -6.222 1.00 86.38 191 GLY A CA 1
ATOM 1410 C C . GLY A 1 191 ? 4.178 -9.737 -5.771 1.00 86.38 191 GLY A C 1
ATOM 1411 O O . GLY A 1 191 ? 3.556 -9.649 -4.720 1.00 86.38 191 GLY A O 1
ATOM 1412 N N . ILE A 1 192 ? 4.414 -8.673 -6.535 1.00 88.69 192 ILE A N 1
ATOM 1413 C CA . ILE A 1 192 ? 3.824 -7.344 -6.299 1.00 88.69 192 ILE A CA 1
ATOM 1414 C C . ILE A 1 192 ? 2.579 -7.096 -7.166 1.00 88.69 192 ILE A C 1
ATOM 1416 O O . ILE A 1 192 ? 2.114 -5.966 -7.302 1.00 88.69 192 ILE A O 1
ATOM 1420 N N . ASP A 1 193 ? 2.054 -8.147 -7.794 1.00 88.12 193 ASP A N 1
ATOM 1421 C CA . ASP A 1 193 ? 0.862 -8.093 -8.630 1.00 88.12 193 ASP A CA 1
ATOM 1422 C C . ASP A 1 193 ? -0.439 -8.028 -7.807 1.00 88.12 193 ASP A C 1
ATOM 1424 O O . ASP A 1 193 ? -0.489 -8.272 -6.597 1.00 88.12 193 ASP A O 1
ATOM 1428 N N . THR A 1 194 ? -1.535 -7.710 -8.494 1.00 89.44 194 THR A N 1
ATOM 1429 C CA . THR A 1 194 ? -2.858 -7.566 -7.880 1.00 89.44 194 THR A CA 1
ATOM 1430 C C . THR A 1 194 ? -3.405 -8.875 -7.298 1.00 89.44 194 THR A C 1
ATOM 1432 O O . THR A 1 194 ? -4.137 -8.830 -6.312 1.00 89.44 194 THR A O 1
ATOM 1435 N N . ALA A 1 195 ? -3.068 -10.042 -7.855 1.00 91.00 195 ALA A N 1
ATOM 1436 C CA . ALA A 1 195 ? -3.552 -11.316 -7.320 1.00 91.00 195 ALA A CA 1
ATOM 1437 C C . ALA A 1 195 ? -2.880 -11.633 -5.977 1.00 91.00 195 ALA A C 1
ATOM 1439 O O . ALA A 1 195 ? -3.562 -11.990 -5.012 1.00 91.00 195 ALA A O 1
ATOM 1440 N N . THR A 1 196 ? -1.569 -11.402 -5.881 1.00 90.69 196 THR A N 1
ATOM 1441 C CA . THR A 1 196 ? -0.831 -11.495 -4.617 1.00 90.69 196 THR A CA 1
ATOM 1442 C C . THR A 1 196 ? -1.378 -10.494 -3.599 1.00 90.69 196 THR A C 1
ATOM 1444 O O . THR A 1 196 ? -1.635 -10.862 -2.452 1.00 90.69 196 THR A O 1
ATOM 1447 N N . ARG A 1 197 ? -1.686 -9.263 -4.030 1.00 91.44 197 ARG A N 1
ATOM 1448 C CA . ARG A 1 197 ? -2.330 -8.254 -3.176 1.00 91.44 197 ARG A CA 1
ATOM 1449 C C . ARG A 1 197 ? -3.658 -8.736 -2.584 1.00 91.44 197 ARG A C 1
ATOM 1451 O O . ARG A 1 197 ? -3.864 -8.590 -1.383 1.00 91.44 197 ARG A O 1
ATOM 1458 N N . VAL A 1 198 ? -4.543 -9.327 -3.386 1.00 92.94 198 VAL A N 1
ATOM 1459 C CA . VAL A 1 198 ? -5.817 -9.882 -2.889 1.00 92.94 198 VAL A CA 1
ATOM 1460 C C . VAL A 1 198 ? -5.568 -10.987 -1.859 1.00 92.94 198 VAL A C 1
ATOM 1462 O O . VAL A 1 198 ? -6.211 -11.002 -0.811 1.00 92.94 198 VAL A O 1
ATOM 1465 N N . SER A 1 199 ? -4.598 -11.872 -2.111 1.00 93.19 199 SER A N 1
ATOM 1466 C CA . SER A 1 199 ? -4.220 -12.922 -1.155 1.00 93.19 199 SER A CA 1
ATOM 1467 C C . SER A 1 199 ? -3.737 -12.351 0.181 1.00 93.19 199 SER A C 1
ATOM 1469 O O . SER A 1 199 ? -4.070 -12.885 1.239 1.00 93.19 199 SER A O 1
ATOM 1471 N N . ASP A 1 200 ? -2.979 -11.257 0.154 1.00 93.12 200 ASP A N 1
ATOM 1472 C CA . ASP A 1 200 ? -2.488 -10.600 1.364 1.00 93.12 200 ASP A CA 1
ATOM 1473 C C . ASP A 1 200 ? -3.601 -9.901 2.153 1.00 93.12 200 ASP A C 1
ATOM 1475 O O . ASP A 1 200 ? -3.588 -9.949 3.383 1.00 93.12 200 ASP A O 1
ATOM 1479 N N . ILE A 1 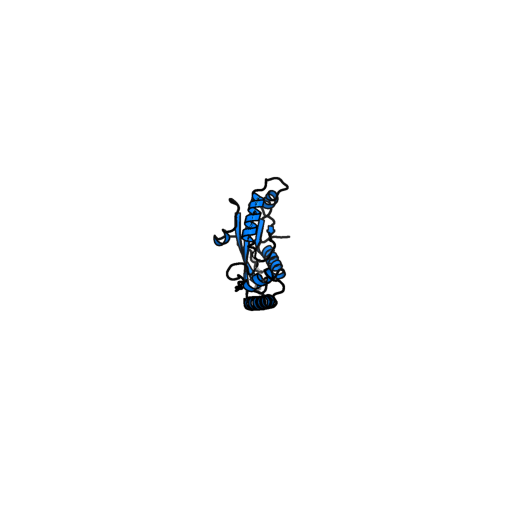201 ? -4.586 -9.307 1.471 1.00 94.06 201 ILE A N 1
ATOM 1480 C CA . ILE A 1 201 ? -5.775 -8.722 2.114 1.00 94.06 201 ILE A CA 1
ATOM 1481 C C . ILE A 1 201 ? -6.593 -9.813 2.817 1.00 94.06 201 ILE A C 1
ATOM 1483 O O . ILE A 1 201 ? -6.990 -9.639 3.970 1.00 94.06 201 ILE A O 1
ATOM 1487 N N . GLU A 1 202 ? -6.815 -10.954 2.162 1.00 94.25 202 GLU A N 1
ATOM 1488 C CA . GLU A 1 202 ? -7.536 -12.077 2.771 1.00 94.25 202 GLU A CA 1
ATOM 1489 C C . GLU A 1 202 ? -6.779 -12.671 3.959 1.00 94.25 202 GLU A C 1
ATOM 1491 O O . GLU A 1 202 ? -7.367 -12.903 5.016 1.00 94.25 202 GLU A O 1
ATOM 1496 N N . ALA A 1 203 ? -5.462 -12.844 3.830 1.00 93.25 203 ALA A N 1
ATOM 1497 C CA . ALA A 1 203 ? -4.634 -13.290 4.941 1.00 93.25 203 ALA A CA 1
ATOM 1498 C C . ALA A 1 203 ? -4.731 -12.319 6.123 1.00 93.25 203 ALA A C 1
ATOM 1500 O O . ALA A 1 203 ? -4.940 -12.761 7.252 1.00 93.25 203 ALA A O 1
ATOM 1501 N N . PHE A 1 204 ? -4.652 -11.007 5.865 1.00 94.00 204 PHE A N 1
ATOM 1502 C CA . PHE A 1 204 ? -4.834 -9.981 6.888 1.00 94.00 204 PHE A CA 1
ATOM 1503 C C . PHE A 1 204 ? -6.195 -10.095 7.580 1.00 94.00 204 PHE A C 1
ATOM 1505 O O . PHE A 1 204 ? -6.251 -10.075 8.809 1.00 94.00 204 PHE A O 1
ATOM 1512 N N . ARG A 1 205 ? -7.287 -10.240 6.817 1.00 93.00 205 ARG A N 1
ATOM 1513 C CA . ARG A 1 205 ? -8.648 -10.393 7.359 1.00 93.00 205 ARG A CA 1
ATOM 1514 C C . ARG A 1 205 ? -8.698 -11.520 8.393 1.00 93.00 205 ARG A C 1
ATOM 1516 O O . ARG A 1 205 ? -9.253 -11.332 9.477 1.00 93.00 205 ARG A O 1
ATOM 1523 N N . GLU A 1 206 ? -8.088 -12.659 8.079 1.00 92.00 206 GLU A N 1
ATOM 1524 C CA . GLU A 1 206 ? -8.043 -13.829 8.959 1.00 92.00 206 GLU A CA 1
ATOM 1525 C C . GLU A 1 206 ? -7.198 -13.590 10.213 1.00 92.00 206 GLU A C 1
ATOM 1527 O O . GLU A 1 206 ? -7.694 -13.790 11.325 1.00 92.00 206 GLU A O 1
ATOM 1532 N N . VAL A 1 207 ? -5.958 -13.110 10.063 1.00 92.75 207 VAL A N 1
ATOM 1533 C CA . VAL A 1 207 ? -5.043 -12.897 11.203 1.00 92.75 207 VAL A CA 1
ATOM 1534 C C . VAL A 1 207 ? -5.456 -11.721 12.094 1.00 92.75 207 VAL A C 1
ATOM 1536 O O . VAL A 1 207 ? -5.130 -11.685 13.280 1.00 92.75 207 VAL A O 1
ATOM 1539 N N . ALA A 1 208 ? -6.208 -10.759 11.560 1.00 91.00 208 ALA A N 1
ATOM 1540 C CA . ALA A 1 208 ? -6.800 -9.662 12.323 1.00 91.00 208 ALA A CA 1
ATOM 1541 C C . ALA A 1 208 ? -8.126 -10.030 12.996 1.00 91.00 208 ALA A C 1
ATOM 1543 O O . ALA A 1 208 ? -8.645 -9.242 13.788 1.00 91.00 208 ALA A O 1
ATOM 1544 N N . GLY A 1 209 ? -8.657 -11.227 12.732 1.00 89.44 209 GLY A N 1
ATOM 1545 C CA . GLY A 1 209 ? -9.876 -11.727 13.360 1.00 89.44 209 GLY A CA 1
ATOM 1546 C C . GLY A 1 209 ? -11.166 -11.117 12.806 1.00 89.44 209 GLY A C 1
ATOM 1547 O O . GLY A 1 209 ? -12.211 -11.237 13.452 1.00 89.44 209 GLY A O 1
ATOM 1548 N N . TYR A 1 210 ? -11.130 -10.492 11.625 1.00 87.25 210 TYR A N 1
ATOM 1549 C CA . TYR A 1 210 ? -12.333 -10.005 10.951 1.00 87.25 210 TYR A CA 1
ATOM 1550 C C . TYR A 1 210 ? -13.063 -11.177 10.271 1.00 87.25 210 TYR A C 1
ATOM 1552 O O . TYR A 1 210 ? -12.496 -11.938 9.484 1.00 87.25 210 TYR A O 1
ATOM 1560 N N . LYS A 1 211 ? -14.349 -11.343 10.594 1.00 80.81 211 LYS A N 1
ATOM 1561 C CA . LYS A 1 211 ? -15.217 -12.394 10.037 1.00 80.81 211 LYS A CA 1
ATOM 1562 C C . LYS A 1 211 ? -16.121 -11.819 8.943 1.00 80.81 211 LYS A C 1
ATOM 1564 O O . LYS A 1 211 ? -16.471 -10.641 9.014 1.00 80.81 211 LYS A O 1
ATOM 1569 N N . ASN A 1 212 ? -16.493 -12.665 7.979 1.00 61.09 212 ASN A N 1
ATOM 1570 C CA . ASN A 1 212 ? -17.499 -12.358 6.952 1.00 61.09 212 ASN A CA 1
ATOM 1571 C C . ASN A 1 212 ? -18.892 -12.177 7.572 1.00 61.09 212 ASN A C 1
ATOM 1573 O O . ASN A 1 212 ? -19.221 -12.957 8.496 1.00 61.09 212 ASN A O 1
#

Radius of gyration: 31.46 Å; chains: 1; bounding box: 45×91×112 Å

Sequence (212 aa):
MAKQRVSRPFSPLILVAALSSIGTGPVFAAPASVTWRPCDESIADAALPADNDIRCASFERPGTEDGHRSSTTIDAMRIRAGHTDESRKALVVEIGDPGNDPFVALGSTASAWLAAPATSDTYRAIADRFDLIAIMPRGMKGADRLDCPFLGVSPLNAIYADRNDSAAWRGLIDSARDLAGRCATNPTSTGIDTATRVSDIEAFREVAGYKN

pLDDT: mean 79.42, std 14.4, range [47.31, 95.5]

Secondary structure (DSSP, 8-state):
---PPPP-PPPP----------------PPPPPP--EEPPGGGTTS-PPTTSEEEEEEEEEE--TTSS-SEEEEEEEEEE-S--SS--EEEE---SSTTS-HHHHHHHHHHHHHHS---TTSHHHHHTTEEEEEEPPTBSSGGGB--------HHHHHHHH-TT-HHHHHHHHHHHHHHHHHHHT-GGGSS-SHHHHHHHHHHHHHHTT---

Foldseek 3Di:
DDDDDDDDDDDDDDDDDDDPPPDPDPPPDDQAAWDWDPDDCVLVVALADPPWDKTKTKDWDAADPVPLGGIDIKMKIKTADADPPDDAAADEDDDDDPQDDQSNVLRVLLNVQCPDDPDCPGSVVVSNGHIYMYMDQQQHDDPRNQDQDQDDDVLVVVCVVPVPPPVSVVVVVVSVVSSVVSSVPDSSSPLRDPVSVVVVVVSNCVSNVRDD